Protein AF-A0A7S2FEA6-F1 (afdb_monomer)

Secondary structure (DSSP, 8-state):
------S-----S------GGGTTTS-B-TTSPEEE-TT-BBS-TTS--B--GGGEEETTS-----HHHHHHHHHHHHHHHHH-TTTSPPP---S-EEEEEETTEEEEEEE---S--EEEEEEPPGGGTTSS---EEEEEEEE------S-------PPPS-TT----EEEEEEEEES--HHHHHHHHHHHHH--EES-HHHHHH--HHHHHH-GGGEE----STT---TTS-HHHHHHHHHHTS-TTSTTEEEGGGHHHHHHHTT----HHHHHHHHHHH-TTSSSEEEHHHHHHHHT-

Foldseek 3Di:
DDDDDDPDDDDDPDDAAPCVVCPVAWDADPSQAFEAELLQFTPHPVSPDGDAAQRHDYPPDDRDRAPVRRVLSVVSNVCCVVVPPVVGDGHDSFWDWDWDDDDPKTKIKTFDPPDDWDKAKAFADPVCVVPPFGKIKIWTKDQQDDPPDDDDDDPDDDDDDPPLPGGWIWTGMMMIMRDDPVLVVVRNVRNRQRFTQPDSVVRNVHHPVVCVVDVVSRPRPDDDDDDDQLLNPPVSLLVLQCVQDDPPRPQKHFLVCPQVSCVVNVHHDDPVRSVVCSCQQPVVVPRIGHPVSVNVVVSD

Mean predicted aligned error: 15.11 Å

Nearest PDB structures (foldseek):
  3uct-assembly1_A  TM=8.032E-01  e=4.792E-04  Homo sapiens
  6mba-assembly1_B  TM=9.268E-01  e=3.121E-03  Rattus norvegicus
  3ucw-assembly1_A  TM=9.181E-01  e=4.222E-03  Homo sapiens
  7n6g-assembly1_5V  TM=9.063E-01  e=3.741E-03  Chlamydomonas reinhardtii
  1qx5-assembly3_T  TM=7.876E-01  e=2.766E-03  Rattus norvegicus

pLDDT: mean 76.75, std 17.51, range [23.62, 97.06]

Structure (mmCIF, N/CA/C/O backbone):
data_AF-A0A7S2FEA6-F1
#
_entry.id   AF-A0A7S2FEA6-F1
#
loop_
_atom_site.group_PDB
_atom_site.id
_atom_site.type_symbol
_atom_site.label_atom_id
_atom_site.label_alt_id
_atom_site.label_comp_id
_atom_site.label_asym_id
_atom_site.label_entity_id
_atom_site.label_seq_id
_atom_site.pdbx_PDB_ins_code
_atom_site.Cartn_x
_atom_site.Cartn_y
_atom_site.Cartn_z
_atom_site.occupancy
_atom_site.B_iso_or_equiv
_atom_site.auth_seq_id
_atom_site.auth_comp_id
_atom_site.auth_asym_id
_atom_site.auth_atom_id
_atom_site.pdbx_PDB_model_num
ATOM 1 N N . GLU A 1 1 ? -36.457 15.354 -9.727 1.00 74.69 1 GLU A N 1
ATOM 2 C CA . GLU A 1 1 ? -36.253 14.045 -9.075 1.00 74.69 1 GLU A CA 1
ATOM 3 C C . GLU A 1 1 ? -36.049 12.982 -10.135 1.00 74.69 1 GLU A C 1
ATOM 5 O O . GLU A 1 1 ? -36.814 12.937 -11.091 1.00 74.69 1 GLU A O 1
ATOM 10 N N . VAL A 1 2 ? -34.995 12.180 -10.003 1.00 84.31 2 VAL A N 1
ATOM 11 C CA . VAL A 1 2 ? -34.776 11.001 -10.848 1.00 84.31 2 VAL A CA 1
ATOM 12 C C . VAL A 1 2 ? -35.326 9.806 -10.078 1.00 84.31 2 VAL A C 1
ATOM 14 O O . VAL A 1 2 ? -34.827 9.492 -9.001 1.00 84.31 2 VAL A O 1
ATOM 17 N N . HIS A 1 3 ? -36.367 9.162 -10.602 1.00 90.81 3 HIS A N 1
ATOM 18 C CA . HIS A 1 3 ? -36.919 7.943 -10.013 1.00 90.81 3 HIS A CA 1
ATOM 19 C C . HIS A 1 3 ? -36.320 6.722 -10.708 1.00 90.81 3 HIS A C 1
ATOM 21 O O . HIS A 1 3 ? -36.473 6.560 -11.918 1.00 90.81 3 HIS A O 1
ATOM 27 N N . VAL A 1 4 ? -35.666 5.851 -9.939 1.00 93.44 4 VAL A N 1
ATOM 28 C CA . VAL A 1 4 ? -35.144 4.570 -10.427 1.00 93.44 4 VAL A CA 1
ATOM 29 C C . VAL A 1 4 ? -36.053 3.450 -9.910 1.00 93.44 4 VAL A C 1
ATOM 31 O O . VAL A 1 4 ? -36.092 3.222 -8.699 1.00 93.44 4 VAL A O 1
ATOM 34 N N . PRO A 1 5 ? -36.821 2.759 -10.774 1.00 92.62 5 PRO A N 1
ATOM 35 C CA . PRO A 1 5 ? -37.653 1.643 -10.340 1.00 92.62 5 PRO A CA 1
ATOM 36 C C . PRO A 1 5 ? -36.772 0.452 -9.932 1.00 92.62 5 PRO A C 1
ATOM 38 O O . PRO A 1 5 ? -36.012 -0.068 -10.746 1.00 92.62 5 PRO A O 1
ATOM 41 N N . ALA A 1 6 ? -36.891 -0.006 -8.683 1.00 95.50 6 ALA A N 1
ATOM 42 C CA . ALA A 1 6 ? -36.117 -1.123 -8.141 1.00 95.50 6 ALA A CA 1
ATOM 43 C C . ALA A 1 6 ? -37.009 -2.111 -7.373 1.00 95.50 6 ALA A C 1
ATOM 45 O O . ALA A 1 6 ? -37.960 -1.718 -6.699 1.00 95.50 6 ALA A O 1
ATOM 46 N N . ARG A 1 7 ? -36.693 -3.411 -7.469 1.00 97.06 7 ARG A N 1
ATOM 47 C CA . ARG A 1 7 ? -37.341 -4.488 -6.686 1.00 97.06 7 ARG A CA 1
ATOM 48 C C . ARG A 1 7 ? -36.546 -4.886 -5.441 1.00 97.06 7 ARG A C 1
ATOM 50 O O . ARG A 1 7 ? -37.090 -5.539 -4.558 1.00 97.06 7 ARG A O 1
ATOM 57 N N . LEU A 1 8 ? -35.269 -4.520 -5.406 1.00 96.25 8 LEU A N 1
ATOM 58 C CA . LEU A 1 8 ? -34.335 -4.710 -4.306 1.00 96.25 8 LEU A CA 1
ATOM 59 C C . LEU A 1 8 ? -33.347 -3.546 -4.344 1.00 96.25 8 LEU A C 1
ATOM 61 O O . LEU A 1 8 ? -32.857 -3.200 -5.418 1.00 96.25 8 LEU A O 1
ATOM 65 N N . THR A 1 9 ? -33.038 -2.996 -3.175 1.00 95.75 9 THR A N 1
ATOM 66 C CA . THR A 1 9 ? -32.024 -1.956 -3.005 1.00 95.75 9 THR A CA 1
ATOM 67 C C . THR A 1 9 ? -31.006 -2.444 -1.989 1.00 95.75 9 THR A C 1
ATOM 69 O O . THR A 1 9 ? -31.381 -2.878 -0.900 1.00 95.75 9 THR A O 1
ATOM 72 N N . ILE A 1 10 ? -29.726 -2.368 -2.345 1.00 95.38 10 ILE A N 1
ATOM 73 C CA . ILE A 1 10 ? -28.609 -2.637 -1.439 1.00 95.38 10 ILE A CA 1
ATOM 74 C C . ILE A 1 10 ? -27.982 -1.288 -1.094 1.00 95.38 10 ILE A C 1
ATOM 76 O O . ILE A 1 10 ? -27.623 -0.530 -1.993 1.00 95.38 10 ILE A O 1
ATOM 80 N N . ILE A 1 11 ? -27.877 -0.983 0.199 1.00 93.94 11 ILE A N 1
ATOM 81 C CA . ILE A 1 11 ? -27.266 0.252 0.699 1.00 93.94 11 ILE A CA 1
ATOM 82 C C . ILE A 1 11 ? -25.915 -0.113 1.306 1.00 93.94 11 ILE A C 1
ATOM 84 O O . ILE A 1 11 ? -25.854 -0.856 2.282 1.00 93.94 11 ILE A O 1
ATOM 88 N N . ALA A 1 12 ? -24.842 0.406 0.716 1.00 90.94 12 ALA A N 1
ATOM 89 C CA . ALA A 1 12 ? -23.468 0.178 1.151 1.00 90.94 12 ALA A CA 1
ATOM 90 C C . ALA A 1 12 ? -22.676 1.491 1.050 1.00 90.94 12 ALA A C 1
ATOM 92 O O . ALA A 1 12 ? -21.814 1.650 0.194 1.00 90.94 12 ALA A O 1
ATOM 93 N N . ILE A 1 13 ? -23.030 2.458 1.899 1.00 92.25 13 ILE A N 1
ATOM 94 C CA . ILE A 1 13 ? -22.493 3.834 1.880 1.00 92.25 13 ILE A CA 1
ATOM 95 C C . ILE A 1 13 ? -21.423 4.085 2.956 1.00 92.25 13 ILE A C 1
ATOM 97 O O . ILE A 1 13 ? -21.127 5.229 3.280 1.00 92.25 13 ILE A O 1
ATOM 101 N N . GLY A 1 14 ? -20.858 3.016 3.520 1.00 85.81 14 GLY A N 1
ATOM 102 C CA . GLY A 1 14 ? -19.907 3.066 4.631 1.00 85.81 14 GLY A CA 1
ATOM 103 C C . GLY A 1 14 ? -20.471 2.479 5.925 1.00 85.81 14 GLY A C 1
ATOM 104 O O . GLY A 1 14 ? -21.618 2.033 5.981 1.00 85.81 14 GLY A O 1
ATOM 105 N N . CYS A 1 15 ?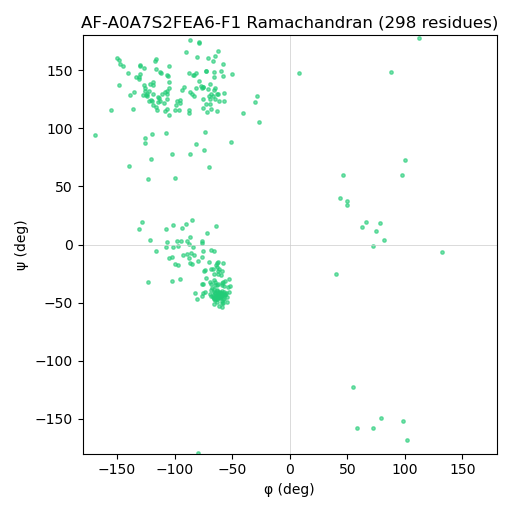 -19.632 2.445 6.958 1.00 86.19 15 CYS A N 1
ATOM 106 C CA . CYS A 1 15 ? -19.979 1.965 8.292 1.00 86.19 15 CYS A CA 1
ATOM 107 C C . CYS A 1 15 ? -19.567 2.984 9.360 1.00 86.19 15 CYS A C 1
ATOM 109 O O . CYS A 1 15 ? -18.612 3.743 9.178 1.00 86.19 15 CYS A O 1
ATOM 111 N N . GLU A 1 16 ? -20.260 2.965 10.494 1.00 88.19 16 GLU A N 1
ATOM 112 C CA . GLU A 1 16 ? -19.889 3.724 11.687 1.00 88.19 16 GLU A CA 1
ATOM 113 C C . GLU A 1 16 ? -19.453 2.774 12.812 1.00 88.19 16 GLU A C 1
ATOM 115 O O . GLU A 1 16 ? -19.962 1.650 12.896 1.00 88.19 16 GLU A O 1
ATOM 120 N N . PRO A 1 17 ? -18.506 3.183 13.676 1.00 89.88 17 PRO A N 1
ATOM 121 C CA . PRO A 1 17 ? -18.092 2.400 14.829 1.00 89.88 17 PRO A CA 1
ATOM 122 C C . PRO A 1 17 ? -19.270 2.210 15.778 1.00 89.88 17 PRO A C 1
ATOM 124 O O . PRO A 1 17 ? -19.910 3.176 16.186 1.00 89.88 17 PRO A O 1
ATOM 127 N N . ASN A 1 18 ? -19.526 0.969 16.180 1.00 92.06 18 ASN A N 1
ATOM 128 C CA . ASN A 1 18 ? -20.542 0.685 17.186 1.00 92.06 18 ASN A CA 1
ATOM 129 C C . ASN A 1 18 ? -19.969 0.916 18.595 1.00 92.06 18 ASN A C 1
ATOM 131 O O . ASN A 1 18 ? -19.430 -0.004 19.215 1.00 92.06 18 ASN A O 1
ATOM 135 N N . THR A 1 19 ? -20.040 2.158 19.073 1.00 91.69 19 THR A N 1
ATOM 136 C CA . THR A 1 19 ? -19.399 2.605 20.326 1.00 91.69 19 THR A CA 1
ATOM 137 C C . THR A 1 19 ? -20.385 3.164 21.352 1.00 91.69 19 THR A C 1
ATOM 139 O O . THR A 1 19 ? -19.977 3.546 22.450 1.00 91.69 19 THR A O 1
ATOM 142 N N . ASP A 1 20 ? -21.686 3.124 21.053 1.00 90.50 20 ASP A N 1
ATOM 143 C CA . ASP A 1 20 ? -22.760 3.726 21.856 1.00 90.50 20 ASP A CA 1
ATOM 144 C C . ASP A 1 20 ? -22.730 3.300 23.327 1.00 90.50 20 ASP A C 1
ATOM 146 O O . ASP A 1 20 ? -22.884 4.134 24.222 1.00 90.50 20 ASP A O 1
ATOM 150 N N . LEU A 1 21 ? -22.450 2.016 23.583 1.00 90.31 21 LEU A N 1
ATOM 151 C CA . LEU A 1 21 ? -22.349 1.441 24.931 1.00 90.31 21 LEU A CA 1
ATOM 152 C C . LEU A 1 21 ? -21.275 2.107 25.804 1.00 90.31 21 LEU A C 1
ATOM 154 O O . LEU A 1 21 ? -21.347 2.029 27.029 1.00 90.31 21 LEU A O 1
ATOM 158 N N . PHE A 1 22 ? -20.280 2.742 25.187 1.00 88.44 22 PHE A N 1
ATOM 159 C CA . PHE A 1 22 ? -19.091 3.265 25.851 1.00 88.44 22 PHE A CA 1
ATOM 160 C C . PHE A 1 22 ? -18.970 4.787 25.777 1.00 88.44 22 PHE A C 1
ATOM 162 O O . PHE A 1 22 ? -18.088 5.347 26.425 1.00 88.44 22 PHE A O 1
ATOM 169 N N . SER A 1 23 ? -19.866 5.452 25.047 1.00 78.94 23 SER A N 1
ATOM 170 C CA . SER A 1 23 ? -19.860 6.900 24.781 1.00 78.94 23 SER A CA 1
ATOM 171 C C . SER A 1 23 ? -19.776 7.784 26.035 1.00 78.94 23 SER A C 1
ATOM 173 O O . SER A 1 23 ? -19.213 8.873 25.998 1.00 78.94 23 SER A O 1
ATOM 175 N N . SER A 1 24 ? -20.302 7.315 27.170 1.00 85.38 24 SER A N 1
ATOM 176 C CA . SER A 1 24 ? -20.280 8.033 28.453 1.00 85.38 24 SER A CA 1
ATOM 177 C C . SER A 1 24 ? -19.021 7.796 29.290 1.00 85.38 24 SER A C 1
ATOM 179 O O . SER A 1 24 ? -18.787 8.508 30.266 1.00 85.38 24 SER A O 1
ATOM 181 N N . THR A 1 25 ? -18.243 6.763 28.962 1.00 90.56 25 THR A N 1
ATOM 182 C CA . THR A 1 25 ? -17.195 6.220 29.842 1.00 90.56 25 THR A CA 1
ATOM 183 C C . THR A 1 25 ? -15.816 6.223 29.183 1.00 90.56 25 THR A C 1
ATOM 185 O O . THR A 1 25 ? -14.804 6.386 29.867 1.00 90.56 25 THR A O 1
ATOM 188 N N . LEU A 1 26 ? -15.760 6.050 27.862 1.00 93.50 26 LEU A N 1
ATOM 189 C CA . LEU A 1 26 ? -14.537 6.022 27.068 1.00 93.50 26 LEU A CA 1
ATOM 190 C C . LEU A 1 26 ? -14.479 7.237 26.142 1.00 93.50 26 LEU A C 1
ATOM 192 O O . LEU A 1 26 ? -15.500 7.738 25.680 1.00 93.50 26 LEU A O 1
ATOM 196 N N . LYS A 1 27 ? -13.264 7.704 25.863 1.00 92.00 27 LYS A N 1
ATOM 197 C CA . LYS A 1 27 ? -13.020 8.781 24.908 1.00 92.00 27 LYS A CA 1
ATOM 198 C C . LYS A 1 27 ? -13.164 8.253 23.485 1.00 92.00 27 LYS A C 1
ATOM 200 O O . LYS A 1 27 ? -12.613 7.201 23.151 1.00 92.00 27 LYS A O 1
ATOM 205 N N . THR A 1 28 ? -13.845 9.028 22.655 1.00 90.62 28 THR A N 1
ATOM 206 C CA . THR A 1 28 ? -13.992 8.784 21.221 1.00 90.62 28 THR A CA 1
ATOM 207 C C . THR A 1 28 ? -13.339 9.894 20.400 1.00 90.62 28 THR A C 1
ATOM 209 O O . THR A 1 28 ? -13.083 10.991 20.899 1.00 90.62 28 THR A O 1
ATOM 212 N N . THR A 1 29 ? -13.031 9.590 19.142 1.00 87.44 29 THR A N 1
ATOM 213 C CA . THR A 1 29 ? -12.630 10.564 18.121 1.00 87.44 29 THR A CA 1
ATOM 214 C C . THR A 1 29 ? -13.850 11.302 17.557 1.00 87.44 29 THR A C 1
ATOM 216 O O . THR A 1 29 ? -14.995 10.921 17.806 1.00 87.44 29 THR A O 1
ATOM 219 N N . GLU A 1 30 ? -13.615 12.314 16.716 1.00 85.38 30 GLU A N 1
ATOM 220 C CA . GLU A 1 30 ? -14.678 13.005 15.964 1.00 85.38 30 GLU A CA 1
ATOM 221 C C . GLU A 1 30 ? -15.471 12.062 15.042 1.00 85.38 30 GLU A C 1
ATOM 223 O O . GLU A 1 30 ? -16.647 12.286 14.777 1.00 85.38 30 GLU A O 1
ATOM 228 N N . THR A 1 31 ? -14.854 10.96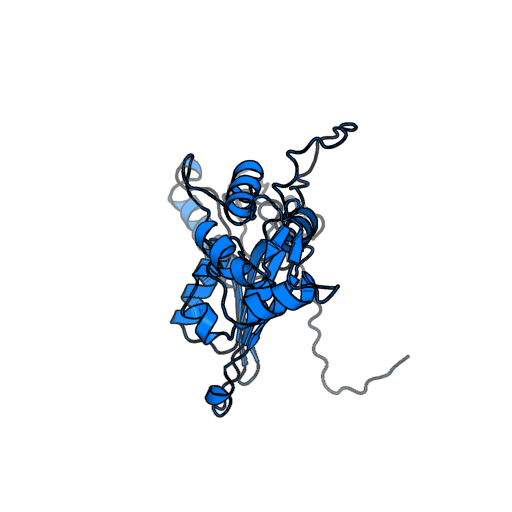0 14.602 1.00 85.6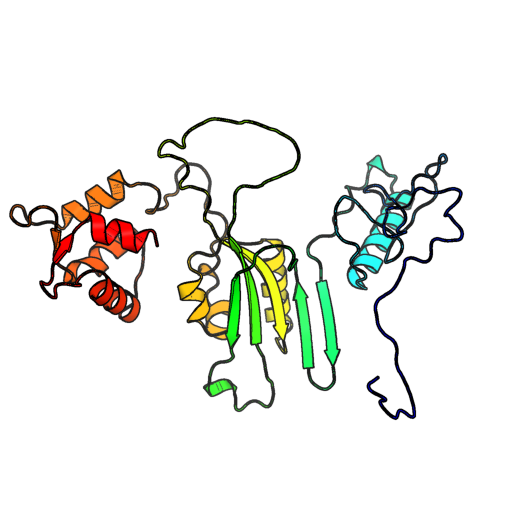2 31 THR A N 1
ATOM 229 C CA . THR A 1 31 ? -15.466 9.916 13.761 1.00 85.62 31 THR A CA 1
ATOM 230 C C . THR A 1 31 ? -16.128 8.788 14.566 1.00 85.62 31 THR A C 1
ATOM 232 O O . THR A 1 31 ? -16.372 7.702 14.032 1.00 85.62 31 THR A O 1
ATOM 235 N N . ASN A 1 32 ? -16.402 9.032 15.854 1.00 89.06 32 ASN A N 1
ATOM 236 C CA . ASN A 1 32 ? -17.031 8.113 16.807 1.00 89.06 32 ASN A CA 1
ATOM 237 C C . ASN A 1 32 ? -16.237 6.821 17.111 1.00 89.06 32 ASN A C 1
ATOM 239 O O . ASN A 1 32 ? -16.777 5.874 17.683 1.00 89.06 32 ASN A O 1
ATOM 243 N N . ALA A 1 33 ? -14.950 6.754 16.758 1.00 90.12 33 ALA A N 1
ATOM 244 C CA . ALA A 1 33 ? -14.102 5.599 17.059 1.00 90.12 33 ALA A CA 1
ATOM 245 C C . ALA A 1 33 ? -13.546 5.682 18.488 1.00 90.12 33 ALA A C 1
ATOM 247 O O . ALA A 1 33 ? -13.238 6.769 18.970 1.00 90.12 33 ALA A O 1
ATOM 248 N N . LEU A 1 34 ? -13.378 4.547 19.169 1.00 92.25 34 LEU A N 1
ATOM 249 C CA . LEU A 1 34 ? -12.752 4.499 20.493 1.00 92.25 34 LEU A CA 1
ATOM 250 C C . LEU A 1 34 ? -11.264 4.836 20.390 1.00 92.25 34 LEU A C 1
ATOM 252 O O . LEU A 1 34 ? -10.535 4.227 19.603 1.00 92.25 34 LEU A O 1
ATOM 256 N N . LEU A 1 35 ? -10.809 5.769 21.223 1.00 90.44 35 LEU A N 1
ATOM 257 C CA . LEU A 1 35 ? -9.396 6.106 21.323 1.00 90.44 35 LEU A CA 1
ATOM 258 C C . LEU A 1 35 ? -8.658 5.007 22.100 1.00 90.44 35 LEU A C 1
ATOM 260 O O . LEU A 1 35 ? -9.014 4.708 23.247 1.00 90.44 35 LEU A O 1
ATOM 264 N N . VAL A 1 36 ? -7.613 4.445 21.492 1.00 91.25 36 VAL A N 1
ATOM 265 C CA . VAL A 1 36 ? -6.720 3.478 22.140 1.00 91.25 36 VAL A CA 1
ATOM 266 C C . VAL A 1 36 ? -5.257 3.901 22.026 1.00 91.25 36 VAL A C 1
ATOM 268 O O . VAL A 1 36 ? -4.874 4.596 21.085 1.00 91.25 36 VAL A O 1
ATOM 271 N N . ASP A 1 37 ? -4.443 3.490 22.998 1.00 90.50 37 ASP A N 1
ATOM 272 C CA . ASP A 1 37 ? -2.985 3.627 22.928 1.00 90.50 37 ASP A CA 1
ATOM 273 C C . ASP A 1 37 ? -2.342 2.517 22.067 1.00 90.50 37 ASP A C 1
ATOM 275 O O . ASP A 1 37 ? -3.019 1.623 21.555 1.00 90.50 37 ASP A O 1
ATOM 279 N N . ASN A 1 38 ? -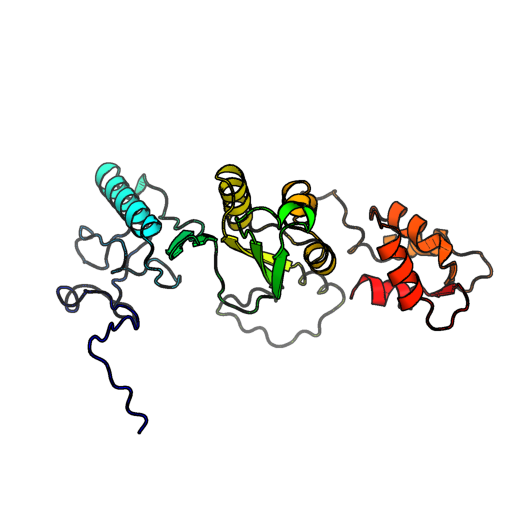1.012 2.532 21.935 1.00 89.75 38 ASN A N 1
ATOM 280 C CA . ASN A 1 38 ? -0.272 1.537 21.145 1.00 89.75 38 ASN A CA 1
ATOM 281 C C . ASN A 1 38 ? -0.295 0.119 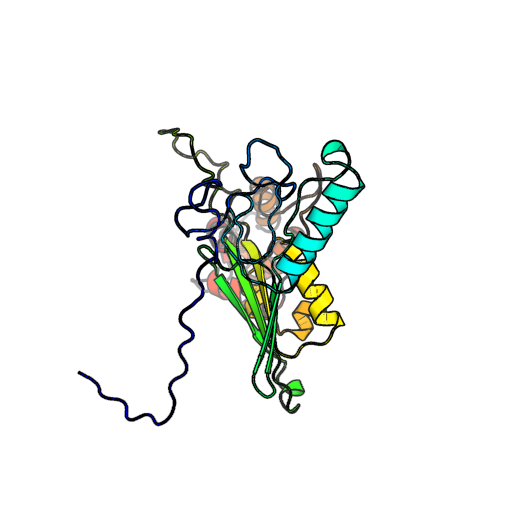21.758 1.00 89.75 38 ASN A C 1
ATOM 283 O O . ASN A 1 38 ? 0.224 -0.826 21.168 1.00 89.75 38 ASN A O 1
ATOM 287 N N . THR A 1 39 ? -0.868 -0.063 22.946 1.00 91.50 39 THR A N 1
ATOM 288 C CA . THR A 1 39 ? -1.139 -1.383 23.539 1.00 91.50 39 THR A CA 1
ATOM 289 C C . THR A 1 39 ? -2.589 -1.822 23.325 1.00 91.50 39 THR A C 1
ATOM 291 O O . THR A 1 39 ? -2.983 -2.901 23.768 1.00 91.50 39 THR A O 1
ATOM 294 N N . LEU A 1 40 ? -3.369 -1.010 22.602 1.00 92.94 40 LEU A N 1
ATOM 295 C CA . LEU A 1 40 ? -4.804 -1.148 22.365 1.00 92.94 40 LEU A CA 1
ATOM 296 C C . LEU A 1 40 ? -5.658 -0.981 23.631 1.00 92.94 40 LEU A C 1
ATOM 298 O O . LEU A 1 40 ? -6.817 -1.406 23.679 1.00 92.94 40 LEU A O 1
ATOM 302 N N . CYS A 1 41 ? -5.089 -0.352 24.662 1.00 93.69 41 CYS A N 1
ATOM 303 C CA . CYS A 1 41 ? -5.786 -0.028 25.896 1.00 93.69 41 CYS A CA 1
ATOM 304 C C . CYS A 1 41 ? -6.603 1.255 25.700 1.00 93.69 41 CYS A C 1
ATOM 306 O O . CYS A 1 41 ? -6.133 2.234 25.118 1.00 93.69 41 CYS A O 1
ATOM 308 N N . THR A 1 42 ? -7.851 1.239 26.162 1.00 94.19 42 THR A N 1
ATOM 309 C CA . THR A 1 42 ? -8.770 2.380 26.051 1.00 94.19 42 THR A CA 1
ATOM 310 C C . THR A 1 42 ? -8.473 3.443 27.110 1.00 94.19 42 THR A C 1
ATOM 312 O O . THR A 1 42 ? -7.698 3.239 28.043 1.00 94.19 42 THR A O 1
ATOM 315 N N . SER A 1 43 ? -9.169 4.578 27.042 1.00 92.81 43 SER A N 1
ATOM 316 C CA . SER A 1 43 ? -9.059 5.647 28.042 1.00 92.81 43 SER A CA 1
ATOM 317 C C . SER A 1 43 ? -9.689 5.332 29.413 1.00 92.81 43 SER A C 1
ATOM 319 O O . SER A 1 43 ? -9.877 6.251 30.214 1.00 92.81 43 SER A O 1
ATOM 321 N N . TYR A 1 44 ? -10.104 4.091 29.675 1.00 93.94 44 TYR A N 1
ATOM 322 C CA . TYR A 1 44 ? -10.727 3.722 30.944 1.00 93.94 44 TYR A CA 1
ATOM 323 C C . TYR A 1 44 ? -9.739 3.869 32.110 1.00 93.94 44 TYR A C 1
ATOM 325 O O . TYR A 1 44 ? -8.608 3.391 32.038 1.00 93.94 44 TYR A O 1
ATOM 333 N N . GLN A 1 45 ? -10.176 4.472 33.222 1.00 88.31 45 GLN A N 1
ATOM 334 C CA . GLN A 1 45 ? -9.297 4.791 34.360 1.00 88.31 45 GLN A CA 1
ATOM 335 C C . GLN A 1 45 ? -8.596 3.561 34.959 1.00 88.31 45 GLN A C 1
ATOM 337 O O . GLN A 1 45 ? -7.468 3.667 35.429 1.00 88.31 45 GLN A O 1
ATOM 342 N N . GLY A 1 46 ? -9.244 2.392 34.922 1.00 89.06 46 GLY A N 1
ATOM 343 C CA . GLY A 1 46 ? -8.680 1.140 35.431 1.00 89.06 46 GLY A CA 1
ATOM 344 C C . GLY A 1 46 ? -7.613 0.492 34.541 1.00 89.06 46 GLY A C 1
ATOM 345 O O . GLY A 1 46 ? -7.059 -0.522 34.952 1.00 89.06 46 GLY A O 1
ATOM 346 N N . ARG A 1 47 ? -7.351 1.031 33.335 1.00 89.31 47 ARG A N 1
ATOM 347 C CA . ARG A 1 47 ? -6.427 0.479 32.318 1.00 89.31 47 ARG A CA 1
ATOM 348 C C . ARG A 1 47 ? -6.548 -1.040 32.120 1.00 89.31 47 ARG A C 1
ATOM 350 O O . ARG A 1 47 ? -5.565 -1.753 31.984 1.00 89.31 47 ARG A O 1
ATOM 357 N N . ASN A 1 48 ? -7.782 -1.537 32.134 1.00 90.81 48 ASN A N 1
ATOM 358 C CA . ASN A 1 48 ? -8.121 -2.957 32.008 1.00 90.81 48 ASN A CA 1
ATOM 359 C C . ASN A 1 48 ? -9.214 -3.214 30.957 1.00 90.81 48 ASN A C 1
ATOM 361 O O . ASN A 1 48 ? -9.803 -4.293 30.920 1.00 90.81 48 ASN A O 1
ATOM 365 N N . VAL A 1 49 ? -9.506 -2.213 30.124 1.00 93.81 49 VAL A N 1
ATOM 366 C CA . VAL A 1 49 ? -10.468 -2.294 29.023 1.00 93.81 49 VAL A CA 1
ATOM 367 C C . VAL A 1 49 ? -9.706 -2.035 27.732 1.00 93.81 49 VAL A C 1
ATOM 369 O O . VAL A 1 49 ? -9.123 -0.963 27.563 1.00 93.81 49 VAL A O 1
ATOM 372 N N . TYR A 1 50 ? -9.732 -3.013 26.833 1.00 94.06 50 TYR A N 1
ATOM 373 C CA . TYR A 1 50 ? -9.039 -2.989 25.546 1.00 94.06 50 TYR A CA 1
ATOM 374 C C . TYR A 1 50 ? -10.064 -3.031 24.416 1.00 94.06 50 TYR A C 1
ATOM 376 O O . TYR A 1 50 ? -11.144 -3.603 24.576 1.00 94.06 50 TYR A O 1
ATOM 384 N N . ALA A 1 51 ? -9.720 -2.451 23.271 1.00 93.50 51 ALA A N 1
ATOM 385 C CA . ALA A 1 51 ? -10.565 -2.478 22.084 1.00 93.50 51 ALA A CA 1
ATOM 386 C C . ALA A 1 51 ? -9.707 -2.665 20.824 1.00 93.50 51 ALA A C 1
ATOM 388 O O . ALA A 1 51 ? -8.562 -2.228 20.767 1.00 93.50 51 ALA A O 1
ATOM 389 N N . ALA A 1 52 ? -10.252 -3.339 19.813 1.00 92.69 52 ALA A N 1
ATOM 390 C CA . ALA A 1 52 ? -9.536 -3.699 18.592 1.00 92.69 52 ALA A CA 1
ATOM 391 C C . ALA A 1 52 ? -10.491 -3.771 17.390 1.00 92.69 52 ALA A C 1
ATOM 393 O O . ALA A 1 52 ? -11.698 -3.944 17.564 1.00 92.69 52 ALA A O 1
ATOM 394 N N . GLY A 1 53 ? -9.939 -3.695 16.177 1.00 90.75 53 GLY A N 1
ATOM 395 C CA . GLY A 1 53 ? -10.697 -3.788 14.926 1.00 90.75 53 GLY A CA 1
ATOM 396 C C . GLY A 1 53 ? -11.412 -2.489 14.555 1.00 90.75 53 GLY A C 1
ATOM 397 O O . GLY A 1 53 ? -10.947 -1.402 14.878 1.00 90.75 53 GLY A O 1
ATOM 398 N N . ASP A 1 54 ? -12.552 -2.603 13.877 1.00 90.12 54 ASP A N 1
ATOM 399 C CA . ASP A 1 54 ? -13.225 -1.473 13.215 1.00 90.12 54 ASP A CA 1
ATOM 400 C C . ASP A 1 54 ? -13.723 -0.376 14.170 1.00 90.12 54 ASP A C 1
ATOM 402 O O . ASP A 1 54 ? -14.014 0.739 13.738 1.00 90.12 54 ASP A O 1
ATOM 406 N N . VAL A 1 55 ? -13.845 -0.682 15.466 1.00 91.75 55 VAL A N 1
ATOM 407 C CA . VAL A 1 55 ? -14.381 0.248 16.470 1.00 91.75 55 VAL A CA 1
ATOM 408 C C . VAL A 1 55 ? -13.353 1.232 17.017 1.00 91.75 55 VAL A C 1
ATOM 410 O O . VAL A 1 55 ? -13.740 2.141 17.750 1.00 91.75 55 VAL A O 1
ATOM 413 N N . VAL A 1 56 ? -12.064 1.067 16.706 1.00 90.00 56 VAL A N 1
ATOM 414 C CA . VAL A 1 56 ? -10.995 1.859 17.327 1.00 90.00 56 VAL A CA 1
ATOM 415 C C . VAL A 1 56 ? -10.230 2.737 16.345 1.00 90.00 56 VAL A C 1
ATOM 417 O O . VAL A 1 56 ? -10.157 2.458 15.150 1.00 90.00 56 VAL A O 1
ATOM 420 N N . SER A 1 57 ? -9.605 3.775 16.894 1.00 85.62 57 SER A N 1
ATOM 421 C CA . SER A 1 57 ? -8.559 4.564 16.250 1.00 85.62 57 SER A CA 1
ATOM 422 C C . SER A 1 57 ? -7.287 4.458 17.088 1.00 85.62 57 SER A C 1
ATOM 424 O O . SER A 1 57 ? -7.310 4.763 18.282 1.00 85.62 57 SER A O 1
ATOM 426 N N . CYS A 1 58 ? -6.193 4.009 16.471 1.00 77.31 58 CYS A N 1
ATOM 427 C CA . CYS A 1 58 ? -4.879 3.875 17.101 1.00 77.31 58 CYS A CA 1
ATOM 428 C C . CYS A 1 58 ? -3.913 4.848 16.413 1.00 77.31 58 CYS A C 1
ATOM 430 O O . CYS A 1 58 ? -3.651 4.700 15.221 1.00 77.31 58 CYS A O 1
ATOM 432 N N . GLY A 1 59 ? -3.402 5.840 17.148 1.00 68.00 59 GLY A N 1
ATOM 433 C CA . GLY A 1 59 ? -2.552 6.901 16.589 1.00 68.00 59 GLY A CA 1
ATOM 434 C C . GLY A 1 59 ? -3.307 7.918 15.718 1.00 68.00 59 GLY A C 1
ATOM 435 O O . GLY A 1 59 ? -4.519 8.084 15.856 1.00 68.00 59 GLY A O 1
ATOM 436 N N . SER A 1 60 ? -2.575 8.612 14.840 1.00 52.22 60 SER A N 1
ATOM 437 C CA . SER A 1 60 ? -3.089 9.616 13.887 1.00 52.22 60 SER A CA 1
ATOM 438 C C . SER A 1 60 ? -3.641 9.020 12.585 1.00 52.22 60 SER A C 1
ATOM 440 O O . SER A 1 60 ? -4.116 9.761 11.729 1.00 52.22 60 SER A O 1
ATOM 442 N N . GLY A 1 61 ? -3.570 7.698 12.414 1.00 53.41 61 GLY A N 1
ATOM 443 C CA . GLY A 1 61 ? -3.942 7.034 11.166 1.00 53.41 61 GLY A CA 1
ATOM 444 C C . GLY A 1 61 ? -5.449 7.003 10.910 1.00 53.41 61 GLY A C 1
ATOM 445 O O . GLY A 1 61 ? -6.260 6.904 11.836 1.00 53.41 61 GLY A O 1
ATOM 446 N N . LEU A 1 62 ? -5.821 7.022 9.628 1.00 55.25 62 LEU A N 1
ATOM 447 C CA . LEU A 1 62 ? -7.199 6.855 9.182 1.00 55.25 62 LEU A CA 1
ATOM 448 C C . LEU A 1 62 ? -7.782 5.515 9.671 1.00 55.25 62 LEU A C 1
ATOM 450 O O . LEU A 1 62 ? -7.107 4.480 9.746 1.00 55.25 62 LEU A O 1
ATOM 454 N N . ARG A 1 63 ? -9.081 5.507 9.987 1.00 68.06 63 ARG A N 1
ATOM 455 C CA . ARG A 1 63 ? -9.789 4.284 10.381 1.00 68.06 63 ARG A CA 1
ATOM 456 C C . ARG A 1 63 ? -10.009 3.392 9.160 1.00 68.06 63 ARG A C 1
ATOM 458 O O . ARG A 1 63 ? -10.989 3.551 8.438 1.00 68.06 63 ARG A O 1
ATOM 465 N N . VAL A 1 64 ? -9.125 2.420 8.962 1.00 63.81 64 VAL A N 1
ATOM 466 C CA . VAL A 1 64 ? -9.264 1.416 7.896 1.00 63.81 64 VAL A CA 1
ATOM 467 C C . VAL A 1 64 ? -9.821 0.109 8.466 1.00 63.81 64 VAL A C 1
ATOM 469 O O . VAL A 1 64 ? -9.187 -0.533 9.299 1.00 63.81 64 VAL A O 1
ATOM 472 N N . GLY A 1 65 ? -11.018 -0.285 8.026 1.00 72.88 65 GLY A N 1
ATOM 473 C CA . GLY A 1 65 ? -11.676 -1.529 8.440 1.00 72.88 65 GLY A CA 1
ATOM 474 C C . GLY A 1 65 ? -11.253 -2.716 7.578 1.00 72.88 65 GLY A C 1
ATOM 475 O O . GLY A 1 65 ? -11.988 -3.115 6.674 1.00 72.88 65 GLY A O 1
ATOM 476 N N . THR A 1 66 ? -10.058 -3.270 7.815 1.00 81.44 66 THR A N 1
ATOM 477 C CA . THR A 1 66 ? -9.603 -4.488 7.123 1.00 81.44 66 THR A CA 1
ATOM 478 C C . THR A 1 66 ? -9.629 -5.706 8.039 1.00 81.44 66 THR A C 1
ATOM 480 O O . THR A 1 66 ? -9.322 -5.651 9.233 1.00 81.44 66 THR A O 1
ATOM 483 N N . LYS A 1 67 ? -9.932 -6.869 7.449 1.00 85.62 67 LYS A N 1
ATOM 484 C CA . LYS A 1 67 ? -9.891 -8.159 8.151 1.00 85.62 67 LYS A CA 1
ATOM 485 C C . LYS A 1 67 ? -8.510 -8.436 8.758 1.00 85.62 67 LYS A C 1
ATOM 487 O O . LYS A 1 67 ? -8.427 -8.957 9.870 1.00 85.62 67 LYS A O 1
ATOM 492 N N . MET A 1 68 ? -7.440 -8.121 8.022 1.00 82.75 68 MET A N 1
ATOM 493 C CA . MET A 1 68 ? -6.068 -8.357 8.475 1.00 82.75 68 MET A CA 1
ATOM 494 C C . MET A 1 68 ? -5.743 -7.496 9.696 1.00 82.75 68 MET A C 1
ATOM 496 O O . MET A 1 68 ? -5.285 -8.026 10.708 1.00 82.75 68 MET A O 1
ATOM 500 N N . LYS A 1 69 ? -6.070 -6.199 9.645 1.00 84.12 69 LYS A N 1
ATOM 501 C CA . LYS A 1 69 ? -5.868 -5.276 10.763 1.00 84.12 69 LYS A CA 1
ATOM 502 C C . LYS A 1 69 ? -6.624 -5.729 12.004 1.00 84.12 69 LYS A C 1
ATOM 504 O O . LYS A 1 69 ? -6.014 -5.879 13.057 1.00 84.12 69 LYS A O 1
ATOM 509 N N . ALA A 1 70 ? -7.907 -6.073 11.882 1.00 89.00 70 ALA A N 1
ATOM 510 C CA . ALA A 1 70 ? -8.685 -6.585 13.011 1.00 89.00 70 ALA A CA 1
ATOM 511 C C . ALA A 1 70 ? -8.042 -7.833 13.655 1.00 89.00 70 ALA A C 1
ATOM 513 O O . ALA A 1 70 ? -7.941 -7.924 14.882 1.00 89.00 70 ALA A O 1
ATOM 514 N N . ALA A 1 71 ? -7.542 -8.770 12.841 1.00 88.94 71 ALA A N 1
ATOM 515 C CA . ALA A 1 71 ? -6.851 -9.962 13.330 1.00 88.94 71 ALA A CA 1
ATOM 516 C C . ALA A 1 71 ? -5.493 -9.647 13.989 1.00 88.94 71 ALA A C 1
ATOM 518 O O . ALA A 1 71 ? -5.138 -10.267 14.995 1.00 88.94 71 ALA A O 1
ATOM 519 N N . ASN A 1 72 ? -4.726 -8.701 13.441 1.00 88.56 72 ASN A N 1
ATOM 520 C CA . ASN A 1 72 ? -3.440 -8.263 13.993 1.00 88.56 72 ASN A CA 1
ATOM 521 C C . ASN A 1 72 ? -3.629 -7.559 15.336 1.00 88.56 72 ASN A C 1
ATOM 523 O O . ASN A 1 72 ? -2.958 -7.909 16.306 1.00 88.56 72 ASN A O 1
ATOM 527 N N . MET A 1 73 ? -4.605 -6.656 15.423 1.00 91.31 73 MET A N 1
ATOM 528 C CA . MET A 1 73 ? -4.957 -5.961 16.658 1.00 91.31 73 MET A CA 1
ATOM 529 C C . MET A 1 73 ? -5.421 -6.936 17.741 1.00 91.31 73 MET A C 1
ATOM 531 O O . MET A 1 73 ? -4.954 -6.869 18.874 1.00 91.31 73 MET A O 1
ATOM 535 N N . GLY A 1 74 ? -6.277 -7.903 17.395 1.00 92.31 74 GLY A N 1
ATOM 536 C CA . GLY A 1 74 ? -6.709 -8.936 18.340 1.00 92.31 74 GLY A CA 1
ATOM 537 C C . GLY A 1 74 ? -5.538 -9.762 18.888 1.00 92.31 74 GLY A C 1
ATOM 538 O O . GLY A 1 74 ? -5.443 -9.982 20.097 1.00 92.31 74 GLY A O 1
ATOM 539 N N . ARG A 1 75 ? -4.601 -10.169 18.018 1.00 92.69 75 ARG A N 1
ATOM 540 C CA . ARG A 1 75 ? -3.372 -10.873 18.430 1.00 92.69 75 ARG A CA 1
ATOM 541 C C . ARG A 1 75 ? -2.482 -10.008 19.321 1.00 92.69 75 ARG A C 1
ATOM 543 O O . ARG A 1 75 ? -1.922 -10.520 20.290 1.00 92.69 75 ARG A O 1
ATOM 550 N N . HIS A 1 76 ? -2.359 -8.723 19.004 1.00 92.38 76 HIS A N 1
ATOM 551 C CA . HIS A 1 76 ? -1.559 -7.779 19.775 1.00 92.38 76 HIS A CA 1
ATOM 552 C C . HIS A 1 76 ? -2.122 -7.550 21.174 1.00 92.38 76 HIS A C 1
ATOM 554 O O . HIS A 1 76 ? -1.409 -7.755 22.152 1.00 92.38 76 HIS A O 1
ATOM 560 N N . ALA A 1 77 ? -3.415 -7.230 21.277 1.00 93.62 77 ALA A N 1
ATOM 561 C CA . ALA A 1 77 ? -4.093 -7.042 22.558 1.00 93.62 77 ALA A CA 1
ATOM 562 C C . ALA A 1 77 ? -3.968 -8.294 23.443 1.00 93.62 77 ALA A C 1
ATOM 564 O O . ALA A 1 77 ? -3.625 -8.193 24.619 1.00 93.62 77 ALA A O 1
ATOM 565 N N . ALA A 1 78 ? -4.153 -9.490 22.871 1.00 94.44 78 ALA A N 1
ATOM 566 C CA . ALA A 1 78 ? -3.968 -10.742 23.603 1.00 94.44 78 ALA A CA 1
ATOM 567 C C . ALA A 1 78 ? -2.522 -10.924 24.102 1.00 94.44 78 ALA A C 1
ATOM 569 O O . ALA A 1 78 ? -2.309 -11.356 25.235 1.00 94.44 78 ALA A O 1
ATOM 570 N N . ARG A 1 79 ? -1.517 -10.571 23.289 1.00 94.81 79 ARG A N 1
ATOM 571 C CA . ARG A 1 79 ? -0.104 -10.629 23.693 1.00 94.81 79 ARG A CA 1
ATOM 572 C C . ARG A 1 79 ? 0.185 -9.677 24.853 1.00 94.81 79 ARG A C 1
ATOM 574 O O . ARG A 1 79 ? 0.820 -10.099 25.816 1.00 94.81 79 ARG A O 1
ATOM 581 N N . VAL A 1 80 ? -0.326 -8.446 24.787 1.00 94.31 80 VAL A N 1
ATOM 582 C CA . VAL A 1 80 ? -0.228 -7.449 25.866 1.00 94.31 80 VAL A CA 1
ATOM 583 C C . VAL A 1 80 ? -0.838 -7.988 27.160 1.00 94.31 80 VAL A C 1
ATOM 585 O O . VAL A 1 80 ? -0.193 -7.932 28.203 1.00 94.31 80 VAL A O 1
ATOM 588 N N . MET A 1 81 ? -2.034 -8.581 27.097 1.00 93.38 81 MET A N 1
ATOM 589 C CA . MET A 1 81 ? -2.706 -9.146 28.274 1.00 93.38 81 MET A CA 1
ATOM 590 C C . MET A 1 81 ? -1.928 -10.307 28.913 1.00 93.38 81 MET A C 1
ATOM 592 O O . MET A 1 81 ? -1.962 -10.466 30.130 1.00 93.38 81 MET A O 1
ATOM 596 N N . VAL A 1 82 ? -1.241 -11.127 28.109 1.00 94.81 82 VAL A N 1
ATOM 597 C CA . VAL A 1 82 ? -0.499 -12.305 28.596 1.00 94.81 82 VAL A CA 1
ATOM 598 C C . VAL A 1 82 ? 0.889 -11.942 29.127 1.00 94.81 82 VAL A C 1
ATOM 600 O O . VAL A 1 82 ? 1.320 -12.496 30.135 1.00 94.81 82 VAL A O 1
ATOM 603 N N . GLN A 1 83 ? 1.608 -11.054 28.441 1.00 93.38 83 GLN A N 1
ATOM 604 C CA . GLN A 1 83 ? 3.022 -10.762 28.720 1.00 93.38 83 GLN A CA 1
ATOM 605 C C . GLN A 1 83 ? 3.218 -9.482 29.548 1.00 93.38 83 GLN A C 1
ATOM 607 O O . GLN A 1 83 ? 4.274 -9.293 30.153 1.00 93.38 83 GLN A O 1
ATOM 612 N N . GLY A 1 84 ? 2.192 -8.631 29.616 1.00 90.31 84 GLY A N 1
ATOM 613 C CA . GLY A 1 84 ? 2.233 -7.316 30.245 1.00 90.31 84 GLY A CA 1
ATOM 614 C C . GLY A 1 84 ? 2.686 -6.216 29.282 1.00 90.31 84 GLY A C 1
ATOM 615 O O . GLY A 1 84 ? 3.512 -6.434 28.397 1.00 90.31 84 GLY A O 1
ATOM 616 N N . GLU A 1 85 ? 2.164 -5.004 29.490 1.00 87.00 85 GLU A N 1
ATOM 617 C CA . GLU A 1 85 ? 2.392 -3.832 28.624 1.00 87.00 85 GLU A CA 1
ATOM 618 C C . GLU A 1 85 ? 3.874 -3.475 28.441 1.00 87.00 85 GLU A C 1
ATOM 620 O O . GLU A 1 85 ? 4.261 -2.989 27.387 1.00 87.00 85 GLU A O 1
ATOM 625 N N . THR A 1 86 ? 4.720 -3.731 29.442 1.00 87.69 86 THR A N 1
ATOM 626 C CA . THR A 1 86 ? 6.147 -3.373 29.399 1.00 87.69 86 THR A CA 1
ATOM 627 C C . THR A 1 86 ? 7.009 -4.347 28.599 1.00 87.69 86 THR A C 1
ATOM 629 O O . THR A 1 86 ? 8.154 -4.021 28.295 1.00 87.69 86 THR A O 1
ATOM 632 N N . GLN A 1 87 ? 6.495 -5.537 28.273 1.00 90.44 87 GLN A N 1
ATOM 633 C CA . GLN A 1 87 ? 7.246 -6.571 27.550 1.00 90.44 87 GLN A CA 1
ATOM 634 C C . GLN A 1 87 ? 6.884 -6.662 26.067 1.00 90.44 87 GLN A C 1
ATOM 636 O O . GLN A 1 87 ? 7.571 -7.345 25.309 1.00 90.44 87 GLN A O 1
ATOM 641 N N . VAL A 1 88 ? 5.815 -5.988 25.643 1.00 90.44 88 VAL A N 1
ATOM 642 C CA . VAL A 1 88 ? 5.326 -6.029 24.265 1.00 90.44 88 VAL A CA 1
ATOM 643 C C . VAL A 1 88 ? 5.657 -4.708 23.587 1.00 90.44 88 VAL A C 1
ATOM 645 O O . VAL A 1 88 ? 5.371 -3.641 24.124 1.00 90.44 88 VAL A O 1
ATOM 648 N N . ALA A 1 89 ? 6.269 -4.778 22.405 1.00 89.62 89 ALA A N 1
ATOM 649 C CA . ALA A 1 89 ? 6.516 -3.595 21.587 1.00 89.62 89 ALA A CA 1
ATOM 650 C C . ALA A 1 89 ? 5.194 -2.862 21.263 1.00 89.62 89 ALA A C 1
ATOM 652 O O . ALA A 1 89 ? 4.140 -3.497 21.265 1.00 89.62 89 ALA A O 1
ATOM 653 N N . PRO A 1 90 ? 5.220 -1.550 20.970 1.00 89.81 90 PRO A N 1
ATOM 654 C CA . PRO A 1 90 ? 4.052 -0.823 20.475 1.00 89.81 90 PRO A CA 1
ATOM 655 C C . PRO A 1 90 ? 3.382 -1.530 19.287 1.00 89.81 90 PRO A C 1
ATOM 657 O O . PRO A 1 90 ? 4.060 -2.171 18.484 1.00 89.81 90 PRO A O 1
ATOM 660 N N . TYR A 1 91 ? 2.055 -1.428 19.180 1.00 87.44 91 TYR A N 1
ATOM 661 C CA . TYR A 1 91 ? 1.326 -1.915 18.014 1.00 87.44 91 TYR A CA 1
ATOM 662 C C . TYR A 1 91 ? 1.805 -1.165 16.779 1.00 87.44 91 TYR A C 1
ATOM 664 O O . TYR A 1 91 ? 1.715 0.060 16.721 1.00 87.44 91 TYR A O 1
ATOM 672 N N . ASP A 1 92 ? 2.271 -1.929 15.804 1.00 82.44 92 ASP A N 1
ATOM 673 C CA . ASP A 1 92 ? 2.565 -1.455 14.468 1.00 82.44 92 ASP A CA 1
ATOM 674 C C . ASP A 1 92 ? 1.505 -2.038 13.532 1.00 82.44 92 ASP A C 1
ATOM 676 O O . ASP A 1 92 ? 1.305 -3.258 13.483 1.00 82.44 92 ASP A O 1
ATOM 680 N N . SER A 1 93 ? 0.773 -1.166 12.835 1.00 73.00 93 SER A N 1
ATOM 681 C CA . SER A 1 93 ? -0.193 -1.603 11.828 1.00 73.00 93 SER A CA 1
ATOM 682 C C . SER A 1 93 ? 0.489 -2.251 10.627 1.00 73.00 93 SER A C 1
ATOM 684 O O . SER A 1 93 ? -0.167 -3.024 9.927 1.00 73.00 93 SER A O 1
ATOM 686 N N . GLY A 1 94 ? 1.778 -1.963 10.417 1.00 75.44 94 GLY A N 1
ATOM 687 C CA . GLY A 1 94 ? 2.499 -2.289 9.200 1.00 75.44 94 GLY A CA 1
ATOM 688 C C . GLY A 1 94 ? 1.838 -1.653 7.980 1.00 75.44 94 GLY A C 1
ATOM 689 O O . GLY A 1 94 ? 1.061 -0.696 8.082 1.00 75.44 94 GLY A O 1
ATOM 690 N N . VAL A 1 95 ? 2.120 -2.233 6.818 1.00 79.19 95 VAL A N 1
ATOM 691 C CA . VAL A 1 95 ? 1.455 -1.883 5.563 1.00 79.19 95 VAL A CA 1
ATOM 692 C C . VAL A 1 95 ? 0.013 -2.364 5.581 1.00 79.19 95 VAL A C 1
ATOM 694 O O . VAL A 1 95 ? -0.268 -3.547 5.796 1.00 79.19 95 VAL A O 1
ATOM 697 N N . GLU A 1 96 ? -0.911 -1.452 5.293 1.00 82.50 96 GLU A N 1
ATOM 698 C CA . GLU A 1 96 ? -2.317 -1.801 5.133 1.00 82.50 96 GLU A CA 1
ATOM 699 C C . GLU A 1 96 ? -2.493 -2.743 3.941 1.00 82.50 96 GLU A C 1
ATOM 701 O O . GLU A 1 96 ? -2.014 -2.465 2.845 1.00 82.50 96 GLU A O 1
ATOM 706 N N . HIS A 1 97 ? -3.201 -3.855 4.155 1.00 86.19 97 HIS A N 1
ATOM 707 C CA . HIS A 1 97 ? -3.507 -4.835 3.115 1.00 86.19 97 HIS A CA 1
ATOM 708 C C . HIS A 1 97 ? -5.013 -5.029 2.976 1.00 86.19 97 HIS A C 1
ATOM 710 O O . HIS A 1 97 ? -5.703 -5.421 3.924 1.00 86.19 97 HIS A O 1
ATOM 716 N N . LEU A 1 98 ? -5.514 -4.813 1.763 1.00 86.94 98 LEU A N 1
ATOM 717 C CA . LEU A 1 98 ? -6.891 -5.084 1.379 1.00 86.94 98 LEU A CA 1
ATOM 718 C C . LEU A 1 98 ? -6.906 -6.081 0.221 1.00 86.94 98 LEU A C 1
ATOM 720 O O . LEU A 1 98 ? -6.145 -5.974 -0.735 1.00 86.94 98 LEU A O 1
ATOM 724 N N . THR A 1 99 ? -7.820 -7.041 0.277 1.00 88.75 99 THR A N 1
ATOM 725 C CA . THR A 1 99 ? -8.104 -7.922 -0.854 1.00 88.75 99 THR A CA 1
ATOM 726 C C . THR A 1 99 ? -9.599 -7.977 -1.094 1.00 88.75 99 THR A C 1
ATOM 728 O O . THR A 1 99 ? -10.391 -7.946 -0.149 1.00 88.75 99 THR A O 1
ATOM 731 N N . SER A 1 100 ? -9.986 -8.053 -2.360 1.00 89.69 100 SER A N 1
ATOM 732 C CA . SER A 1 100 ? -11.370 -8.267 -2.750 1.00 89.69 100 SER A CA 1
ATOM 733 C C . SER A 1 100 ? -11.427 -9.134 -4.000 1.00 89.69 100 SER A C 1
ATOM 735 O O . SER A 1 100 ? -10.488 -9.196 -4.797 1.00 89.69 100 SER A O 1
ATOM 737 N N . ARG A 1 101 ? -12.548 -9.840 -4.127 1.00 89.69 101 ARG A N 1
ATOM 738 C CA . ARG A 1 101 ? -12.873 -10.667 -5.278 1.00 89.69 101 ARG A CA 1
ATOM 739 C C . ARG A 1 101 ? -14.248 -10.276 -5.782 1.00 89.69 101 ARG A C 1
ATOM 741 O O . ARG A 1 101 ? -15.208 -10.272 -5.010 1.00 89.69 101 ARG A O 1
ATOM 748 N N . PHE A 1 102 ? -14.345 -10.009 -7.074 1.00 86.31 102 PHE A N 1
ATOM 749 C CA . PHE A 1 102 ? -15.606 -9.747 -7.746 1.00 86.31 102 PHE A CA 1
ATOM 750 C C . PHE A 1 102 ? -15.635 -10.510 -9.064 1.00 86.31 102 PHE A C 1
ATOM 752 O O . PHE A 1 102 ? -14.823 -10.251 -9.944 1.00 86.31 102 PHE A O 1
ATOM 759 N N . MET A 1 103 ? -16.568 -11.457 -9.186 1.00 88.31 103 MET A N 1
ATOM 760 C CA . MET A 1 103 ? -16.592 -12.423 -10.289 1.00 88.31 103 MET A CA 1
ATOM 761 C C . MET A 1 103 ? -15.254 -13.183 -10.391 1.00 88.31 103 MET A C 1
ATOM 763 O O . MET A 1 103 ? -14.833 -13.828 -9.428 1.00 88.31 103 MET A O 1
ATOM 767 N N . ASP A 1 104 ? -14.610 -13.114 -11.547 1.00 82.25 104 ASP A N 1
ATOM 768 C CA . ASP A 1 104 ? -13.303 -13.664 -11.895 1.00 82.25 104 ASP A CA 1
ATOM 769 C C . ASP A 1 104 ? -12.132 -12.737 -11.530 1.00 82.25 104 ASP A C 1
ATOM 771 O O . ASP A 1 104 ? -10.977 -13.159 -11.567 1.00 82.25 104 ASP A O 1
ATOM 775 N N . LEU A 1 105 ? -12.410 -11.506 -11.095 1.00 82.31 105 LEU A N 1
ATOM 776 C CA . LEU A 1 105 ? -11.391 -10.553 -10.676 1.00 82.31 105 LEU A CA 1
ATOM 777 C C . LEU A 1 105 ? -10.996 -10.807 -9.223 1.00 82.31 105 LEU A C 1
ATOM 779 O O . LEU A 1 105 ? -11.842 -10.839 -8.328 1.00 82.31 105 LEU A O 1
ATOM 783 N N . THR A 1 106 ? -9.696 -10.941 -8.975 1.00 88.94 106 THR A N 1
ATOM 784 C CA . THR A 1 106 ? -9.111 -10.909 -7.630 1.00 88.94 106 THR A CA 1
ATOM 785 C C . THR A 1 106 ? -8.028 -9.846 -7.610 1.00 88.94 106 THR A C 1
ATO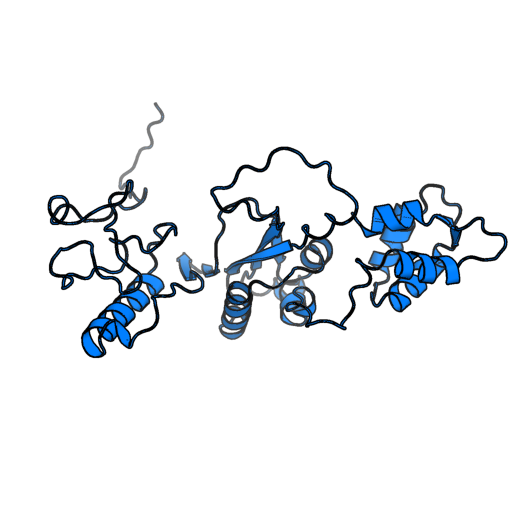M 787 O O . THR A 1 106 ? -7.143 -9.865 -8.467 1.00 88.94 106 THR A O 1
ATOM 790 N N . TRP A 1 107 ? -8.090 -8.942 -6.635 1.00 90.69 107 TRP A N 1
ATOM 791 C CA . TRP A 1 107 ? -7.066 -7.921 -6.453 1.00 90.69 107 TRP A CA 1
ATOM 792 C C . TRP A 1 107 ? -6.559 -7.840 -5.017 1.00 90.69 107 TRP A C 1
ATOM 794 O O . TRP A 1 107 ? -7.243 -8.192 -4.044 1.00 90.69 107 TRP A O 1
ATOM 804 N N . HIS A 1 108 ? -5.330 -7.353 -4.913 1.00 92.56 108 HIS A N 1
ATOM 805 C CA . HIS A 1 108 ? -4.614 -7.085 -3.680 1.00 92.56 108 HIS A CA 1
ATOM 806 C C . HIS A 1 108 ? -4.142 -5.639 -3.707 1.00 92.56 108 HIS A C 1
ATOM 808 O O . HIS A 1 108 ? -3.583 -5.195 -4.703 1.00 92.56 108 HIS A O 1
ATOM 814 N N . PHE A 1 109 ? -4.375 -4.924 -2.619 1.00 92.56 109 PHE A N 1
ATOM 815 C CA . PHE A 1 109 ? -3.943 -3.554 -2.418 1.00 92.56 109 PHE A CA 1
ATOM 816 C C . PHE A 1 109 ? -3.079 -3.486 -1.166 1.00 92.56 109 PHE A C 1
ATOM 818 O O . PHE A 1 109 ? -3.473 -4.018 -0.126 1.00 92.56 109 PHE A O 1
ATOM 825 N N . PHE A 1 110 ? -1.935 -2.823 -1.279 1.00 90.31 110 PHE A N 1
ATOM 826 C CA . PHE A 1 110 ? -0.980 -2.593 -0.208 1.00 90.31 110 PHE A CA 1
ATOM 827 C C . PHE A 1 110 ? -0.673 -1.097 -0.109 1.00 90.31 110 PHE A C 1
ATOM 829 O O . PHE A 1 110 ? -0.457 -0.471 -1.143 1.00 90.31 110 PHE A O 1
ATOM 836 N N . GLY A 1 111 ? -0.603 -0.541 1.101 1.00 87.38 111 GLY A N 1
ATOM 837 C CA . GLY A 1 111 ? -0.126 0.828 1.342 1.00 87.38 111 GLY A CA 1
ATOM 838 C C . GLY A 1 111 ? -1.231 1.874 1.510 1.00 87.38 111 GLY A C 1
ATOM 839 O O . GLY A 1 111 ? -2.321 1.560 1.987 1.00 87.38 111 GLY A O 1
ATOM 840 N N . SER A 1 112 ? -0.939 3.130 1.158 1.00 81.56 112 SER A N 1
ATOM 841 C CA . SER A 1 112 ? -1.868 4.267 1.284 1.00 81.56 112 SER A CA 1
ATOM 842 C C . SER A 1 112 ? -1.958 5.091 -0.002 1.00 81.56 112 SER A C 1
ATOM 844 O O . SER A 1 112 ? -0.960 5.316 -0.680 1.00 81.56 112 SER A O 1
ATOM 846 N N . ILE A 1 113 ? -3.166 5.567 -0.314 1.00 78.88 113 ILE A N 1
ATOM 847 C CA . ILE A 1 113 ? -3.456 6.454 -1.457 1.00 78.88 113 ILE A CA 1
ATOM 848 C C . ILE A 1 113 ? -3.755 7.896 -1.023 1.00 78.88 113 ILE A C 1
ATOM 850 O O . ILE A 1 113 ? -4.285 8.685 -1.802 1.00 78.88 113 ILE A O 1
ATOM 854 N N . GLU A 1 114 ? -3.468 8.250 0.228 1.00 74.75 114 GLU A N 1
ATOM 855 C CA . GLU A 1 114 ? -3.677 9.607 0.739 1.00 74.75 114 GLU A CA 1
ATOM 856 C C . GLU A 1 114 ? -2.597 10.565 0.232 1.00 74.75 114 GLU A C 1
ATOM 858 O O . GLU A 1 114 ? -1.416 10.231 0.267 1.00 74.75 114 GLU A O 1
ATOM 863 N N . GLY A 1 115 ? -2.990 11.754 -0.227 1.00 73.00 115 GLY A N 1
ATOM 864 C CA . GLY A 1 115 ? -2.070 12.775 -0.735 1.00 73.00 115 GLY A CA 1
ATOM 865 C C . GLY A 1 115 ? -2.013 12.859 -2.262 1.00 73.00 115 GLY A C 1
ATOM 866 O O . GLY A 1 115 ? -2.863 12.316 -2.970 1.00 73.00 115 GLY A O 1
ATOM 867 N N . ASN A 1 116 ? -1.022 13.595 -2.766 1.00 75.81 116 ASN A N 1
ATOM 868 C CA . ASN A 1 116 ? -0.804 13.775 -4.198 1.00 75.81 116 ASN A CA 1
ATOM 869 C C . ASN A 1 116 ? 0.072 12.639 -4.732 1.00 75.81 116 ASN A C 1
ATOM 871 O O . ASN A 1 116 ? 1.253 12.545 -4.400 1.00 75.81 116 ASN A O 1
ATOM 875 N N . HIS A 1 117 ? -0.513 11.796 -5.580 1.00 82.25 117 HIS A N 1
ATOM 876 C CA . HIS A 1 117 ? 0.162 10.643 -6.174 1.00 82.25 117 HIS A CA 1
ATOM 877 C C . HIS A 1 117 ? 0.209 10.758 -7.688 1.00 82.25 117 HIS A C 1
ATOM 879 O O . HIS A 1 117 ? -0.785 11.103 -8.331 1.00 82.25 117 HIS A O 1
ATOM 885 N N . GLU A 1 118 ? 1.337 10.369 -8.264 1.00 84.69 118 GLU A N 1
ATOM 886 C CA . GLU A 1 118 ? 1.429 9.989 -9.662 1.00 84.69 118 GLU A CA 1
ATOM 887 C C . GLU A 1 118 ? 1.094 8.499 -9.802 1.00 84.69 118 GLU A C 1
ATOM 889 O O . GLU A 1 118 ? 1.601 7.653 -9.065 1.00 84.69 118 GLU A O 1
ATOM 894 N N . VAL A 1 119 ? 0.204 8.177 -10.742 1.00 89.00 119 VAL A N 1
ATOM 895 C CA . VAL A 1 119 ? -0.247 6.804 -10.984 1.00 89.00 119 VAL A CA 1
ATOM 896 C C . VAL A 1 119 ? 0.532 6.221 -12.157 1.00 89.00 119 VAL A C 1
ATOM 898 O O . VAL A 1 119 ? 0.500 6.764 -13.265 1.00 89.00 119 VAL A O 1
ATOM 901 N N . VAL A 1 120 ? 1.202 5.096 -11.919 1.00 88.62 120 VAL A N 1
ATOM 902 C CA . VAL A 1 120 ? 1.872 4.303 -12.955 1.00 88.62 120 VAL A CA 1
ATOM 903 C C . VAL A 1 120 ? 1.119 2.995 -13.133 1.00 88.62 120 VAL A C 1
ATOM 905 O O . VAL A 1 120 ? 0.843 2.300 -12.158 1.00 88.62 120 VAL A O 1
ATOM 908 N N . ILE A 1 121 ? 0.784 2.665 -14.378 1.00 90.69 121 ILE A N 1
ATOM 909 C CA . ILE A 1 121 ? 0.080 1.433 -14.732 1.00 90.69 121 ILE A CA 1
ATOM 910 C C . ILE A 1 121 ? 1.028 0.587 -15.570 1.00 90.69 121 ILE A C 1
ATOM 912 O O . ILE A 1 121 ? 1.500 1.039 -16.609 1.00 90.69 121 ILE A O 1
ATOM 916 N N . LEU A 1 122 ? 1.280 -0.630 -15.104 1.00 89.06 122 LEU A N 1
ATOM 917 C CA . LEU A 1 122 ? 2.070 -1.641 -15.787 1.00 89.06 122 LEU A CA 1
ATOM 918 C C . LEU A 1 122 ? 1.106 -2.727 -16.269 1.00 89.06 122 LEU A C 1
ATOM 920 O O . LEU A 1 122 ? 0.450 -3.393 -15.460 1.00 89.06 122 LEU A O 1
ATOM 924 N N . ASP A 1 123 ? 0.996 -2.861 -17.587 1.00 85.12 123 ASP A N 1
ATOM 925 C CA . ASP A 1 123 ? 0.128 -3.842 -18.242 1.00 85.12 123 ASP A CA 1
ATOM 926 C C . ASP A 1 123 ? 0.879 -5.166 -18.477 1.00 85.12 123 ASP A C 1
ATOM 928 O O . ASP A 1 123 ? 2.113 -5.243 -18.376 1.00 85.12 123 ASP A O 1
ATOM 932 N N . GLN A 1 124 ? 0.122 -6.216 -18.784 1.00 80.31 124 GLN A N 1
ATOM 933 C CA . GLN A 1 124 ? 0.670 -7.456 -19.328 1.00 80.31 124 GLN A CA 1
ATOM 934 C C . GLN A 1 124 ? 1.269 -7.231 -20.722 1.00 80.31 124 GLN A C 1
ATOM 936 O O . GLN A 1 124 ? 0.791 -6.401 -21.502 1.00 80.31 124 GLN A O 1
ATOM 941 N N . GLU A 1 125 ? 2.309 -8.004 -21.043 1.00 76.12 125 GLU A N 1
ATOM 942 C CA . GLU A 1 125 ? 2.875 -8.056 -22.393 1.00 76.12 125 GLU A CA 1
ATOM 943 C C . GLU A 1 125 ? 1.827 -8.521 -23.410 1.00 76.12 125 GLU A C 1
ATOM 945 O O . GLU A 1 125 ? 0.939 -9.304 -23.075 1.00 76.12 125 GLU A O 1
ATOM 950 N N . GLU A 1 126 ? 1.929 -8.051 -24.659 1.00 68.06 126 GLU A N 1
ATOM 951 C CA . GLU A 1 126 ? 0.976 -8.415 -25.719 1.00 68.06 126 GLU A CA 1
ATOM 952 C C . GLU A 1 126 ? 0.891 -9.928 -25.948 1.00 68.06 126 GLU A C 1
ATOM 954 O O . GLU A 1 126 ? -0.209 -10.439 -26.147 1.00 68.06 126 GLU A O 1
ATOM 959 N N . ASP A 1 127 ? 2.011 -10.644 -25.821 1.00 61.59 127 ASP A N 1
ATOM 960 C CA . ASP A 1 127 ? 2.078 -12.099 -26.003 1.00 61.59 127 ASP A CA 1
ATOM 961 C C . ASP A 1 127 ? 1.341 -12.886 -24.896 1.00 61.59 127 ASP A C 1
ATOM 963 O O . ASP A 1 127 ? 0.917 -14.021 -25.118 1.00 61.59 127 ASP A O 1
ATOM 967 N N . ASP A 1 128 ? 1.118 -12.276 -23.726 1.00 61.34 128 ASP A N 1
ATOM 968 C CA . ASP A 1 128 ? 0.381 -12.870 -22.600 1.00 61.34 128 ASP A CA 1
ATOM 969 C C . ASP A 1 128 ? -1.122 -12.515 -22.610 1.00 61.34 128 ASP A C 1
ATOM 971 O O . ASP A 1 128 ? -1.905 -13.111 -21.859 1.00 61.34 128 ASP A O 1
ATOM 975 N N . LYS A 1 129 ? -1.567 -11.593 -23.484 1.00 59.50 129 LYS A N 1
ATOM 976 C CA . LYS A 1 129 ? -2.979 -11.150 -23.583 1.00 59.50 129 LYS A CA 1
ATOM 977 C C . LYS A 1 129 ? -3.923 -12.214 -24.146 1.00 59.50 129 LYS A C 1
ATOM 979 O O . LYS A 1 129 ? -5.136 -12.094 -23.982 1.00 59.50 129 LYS A O 1
ATOM 984 N N . ASP A 1 130 ? -3.381 -13.262 -24.765 1.00 55.91 130 ASP A N 1
ATOM 985 C CA . ASP A 1 130 ? -4.141 -14.432 -25.225 1.00 55.91 130 ASP A CA 1
ATOM 986 C C . ASP A 1 130 ? -4.531 -15.377 -24.074 1.00 55.91 130 ASP A C 1
ATOM 988 O O . ASP A 1 130 ? -5.355 -16.285 -24.243 1.00 55.91 130 ASP A O 1
ATOM 992 N N . THR A 1 131 ? -3.982 -15.168 -22.873 1.00 60.62 131 THR A N 1
ATOM 993 C CA . THR A 1 131 ? -4.490 -15.828 -21.674 1.00 60.62 131 THR A CA 1
ATOM 994 C C . THR A 1 131 ? -5.798 -15.158 -21.243 1.00 60.62 131 THR A C 1
ATOM 996 O O . THR A 1 131 ? -5.906 -13.940 -21.174 1.00 60.62 131 THR A O 1
ATOM 999 N N . ASN A 1 132 ? -6.821 -15.939 -20.885 1.00 60.06 132 ASN A N 1
ATOM 1000 C CA . ASN A 1 132 ? -8.091 -15.428 -20.327 1.00 60.06 132 ASN A CA 1
ATOM 1001 C C . ASN A 1 132 ? -7.926 -14.720 -18.950 1.00 60.06 132 ASN A C 1
ATOM 1003 O O . ASN A 1 132 ? -8.900 -14.555 -18.215 1.00 60.06 132 ASN A O 1
ATOM 1007 N N . HIS A 1 133 ? -6.705 -14.348 -18.557 1.00 66.88 133 HIS A N 1
ATOM 1008 C CA . HIS A 1 133 ? -6.338 -13.844 -17.241 1.00 66.88 133 HIS A CA 1
ATOM 1009 C C . HIS A 1 133 ? -5.755 -12.434 -17.349 1.00 66.88 133 HIS A C 1
ATOM 1011 O O . HIS A 1 133 ? -4.556 -12.261 -17.537 1.00 66.88 133 HIS A O 1
ATOM 1017 N N . ILE A 1 134 ? -6.612 -11.427 -17.163 1.00 68.94 134 ILE A N 1
ATOM 1018 C CA . ILE A 1 134 ? -6.198 -10.020 -17.116 1.00 68.94 134 ILE A CA 1
ATOM 1019 C C . ILE A 1 134 ? -5.448 -9.757 -15.806 1.00 68.94 134 ILE A C 1
ATOM 1021 O O . ILE A 1 134 ? -6.057 -9.769 -14.726 1.00 68.94 134 ILE A O 1
ATOM 1025 N N . CYS A 1 135 ? -4.158 -9.454 -15.914 1.00 82.25 135 CYS A N 1
ATOM 1026 C CA . CYS A 1 135 ? -3.336 -8.978 -14.808 1.00 82.25 135 CYS A CA 1
ATOM 1027 C C . CYS A 1 135 ? -2.792 -7.589 -15.120 1.00 82.25 135 CYS A C 1
ATOM 1029 O O . CYS A 1 135 ? -2.317 -7.323 -16.217 1.00 82.25 135 CYS A O 1
ATOM 1031 N N . PHE A 1 136 ? -2.831 -6.709 -14.132 1.00 88.44 136 PHE A N 1
ATOM 1032 C CA . PHE A 1 136 ? -2.175 -5.413 -14.212 1.00 88.44 136 PHE A CA 1
ATOM 1033 C C . PHE A 1 136 ? -1.714 -4.998 -12.825 1.00 88.44 136 PHE A C 1
ATOM 1035 O O . PHE A 1 136 ? -2.231 -5.463 -11.799 1.00 88.44 136 PHE A O 1
ATOM 1042 N N . LEU A 1 137 ? -0.747 -4.095 -12.823 1.00 90.19 137 LEU A N 1
ATOM 1043 C CA . LEU A 1 137 ? -0.136 -3.541 -11.635 1.00 90.19 137 LEU A CA 1
ATOM 1044 C C . LEU A 1 137 ? -0.272 -2.020 -11.674 1.00 90.19 137 LEU A C 1
ATOM 1046 O O . LEU A 1 137 ? 0.087 -1.379 -12.657 1.00 90.19 137 LEU A O 1
ATOM 1050 N N . VAL A 1 138 ? -0.796 -1.445 -10.598 1.00 91.56 138 VAL A N 1
ATOM 1051 C CA . VAL A 1 138 ? -0.870 0.002 -10.399 1.00 91.56 138 VAL A CA 1
ATOM 1052 C C . VAL A 1 138 ? 0.039 0.377 -9.241 1.00 91.56 138 VAL A C 1
ATOM 1054 O O . VAL A 1 138 ? -0.090 -0.173 -8.146 1.00 91.56 138 VAL A O 1
ATOM 1057 N N . LEU A 1 139 ? 0.945 1.316 -9.487 1.00 91.00 139 LEU A N 1
ATOM 1058 C CA . LEU A 1 139 ? 1.814 1.912 -8.482 1.00 91.00 139 LEU A CA 1
ATOM 1059 C C . LEU A 1 139 ? 1.349 3.346 -8.223 1.00 91.00 139 LEU A C 1
ATOM 1061 O O . LEU A 1 139 ? 1.150 4.118 -9.165 1.00 91.00 139 LEU A O 1
ATOM 1065 N N . TRP A 1 140 ? 1.207 3.698 -6.949 1.00 91.00 140 TRP A N 1
ATOM 1066 C CA . TRP A 1 140 ? 1.050 5.081 -6.513 1.00 91.00 140 TRP A CA 1
ATOM 1067 C C . TRP A 1 140 ? 2.396 5.585 -6.030 1.00 91.00 140 TRP A C 1
ATOM 1069 O O . TRP A 1 140 ? 2.987 5.025 -5.101 1.00 91.00 140 TRP A O 1
ATOM 1079 N N . VAL A 1 141 ? 2.869 6.631 -6.693 1.00 86.62 141 VAL A N 1
ATOM 1080 C CA . VAL A 1 141 ? 4.176 7.219 -6.464 1.00 86.62 141 VAL A CA 1
ATOM 1081 C C . VAL A 1 141 ? 3.988 8.641 -5.951 1.00 86.62 141 VAL A C 1
ATOM 1083 O O . VAL A 1 141 ? 3.428 9.485 -6.645 1.00 86.62 141 VAL A O 1
ATOM 1086 N N . THR A 1 142 ? 4.454 8.927 -4.740 1.00 82.38 142 THR A N 1
ATOM 1087 C CA . THR A 1 142 ? 4.457 10.295 -4.203 1.00 82.38 142 THR A CA 1
ATOM 1088 C C . THR A 1 142 ? 5.768 10.971 -4.514 1.00 82.38 142 THR A C 1
ATOM 1090 O O . THR A 1 142 ? 6.818 10.390 -4.233 1.00 82.38 142 THR A O 1
ATOM 1093 N N . ARG A 1 143 ? 5.714 12.225 -4.967 1.00 68.38 143 ARG A N 1
ATOM 1094 C CA . ARG A 1 143 ? 6.859 13.127 -4.834 1.00 68.38 143 ARG A CA 1
ATOM 1095 C C . ARG A 1 143 ? 7.007 13.491 -3.366 1.00 68.38 143 ARG A C 1
ATOM 1097 O O . ARG A 1 143 ? 6.011 13.797 -2.710 1.00 68.38 143 ARG A O 1
ATOM 1104 N N . ARG A 1 144 ? 8.228 13.426 -2.847 1.00 57.53 144 ARG A N 1
ATOM 1105 C CA . ARG A 1 144 ? 8.523 13.923 -1.510 1.00 57.53 144 ARG A CA 1
ATOM 1106 C C . ARG A 1 144 ? 8.535 15.450 -1.562 1.00 57.53 144 ARG A C 1
ATOM 1108 O O . ARG A 1 144 ? 9.588 16.038 -1.701 1.00 57.53 144 ARG A O 1
ATOM 1115 N N . GLU A 1 145 ? 7.372 16.091 -1.505 1.00 48.19 145 GLU A N 1
ATOM 1116 C CA . GLU A 1 145 ? 7.353 17.480 -1.042 1.00 48.19 145 GLU A CA 1
ATOM 1117 C C . GLU A 1 145 ? 7.772 17.449 0.429 1.00 48.19 145 GLU A C 1
ATOM 1119 O O . GLU A 1 145 ? 7.294 16.579 1.165 1.00 48.19 145 GLU A O 1
ATOM 1124 N N . ASP A 1 146 ? 8.698 18.331 0.815 1.00 40.47 146 ASP A N 1
ATOM 1125 C CA . ASP A 1 146 ? 9.158 18.522 2.190 1.00 40.47 146 ASP A CA 1
ATOM 1126 C C . ASP A 1 146 ? 8.056 18.196 3.194 1.00 40.47 146 ASP A C 1
ATOM 1128 O O . ASP A 1 146 ? 6.959 18.759 3.145 1.00 40.47 146 ASP A O 1
ATOM 1132 N N . ASP A 1 147 ? 8.375 17.262 4.084 1.00 37.91 147 ASP A N 1
ATOM 1133 C CA . A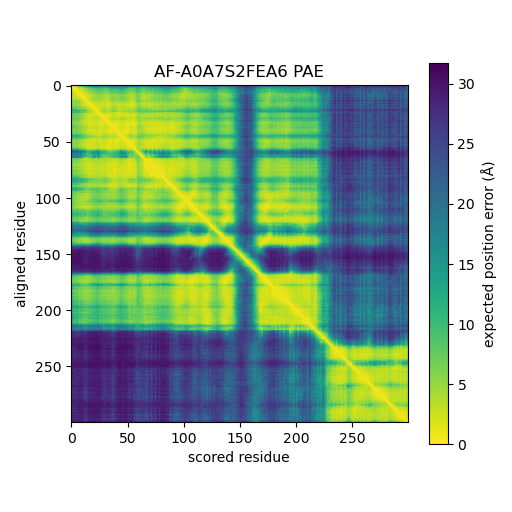SP A 1 147 ? 7.546 16.772 5.171 1.00 37.91 147 ASP A CA 1
ATOM 1134 C C . ASP A 1 147 ? 7.004 17.963 5.985 1.00 37.91 147 ASP A C 1
ATOM 1136 O O . ASP A 1 147 ? 7.607 18.398 6.971 1.00 37.91 147 ASP A O 1
ATOM 1140 N N . GLN A 1 148 ? 5.853 18.517 5.580 1.00 35.66 148 GLN A N 1
ATOM 1141 C CA . GLN A 1 148 ? 5.015 19.362 6.426 1.00 35.66 148 GLN A CA 1
ATOM 1142 C C . GLN A 1 148 ? 4.385 18.465 7.489 1.00 35.66 148 GLN A C 1
ATOM 1144 O O . GLN A 1 148 ? 3.176 18.244 7.538 1.00 35.66 148 GLN A O 1
ATOM 1149 N N . SER A 1 149 ? 5.241 17.953 8.365 1.00 33.09 149 SER A N 1
ATOM 1150 C CA . SER A 1 149 ? 4.836 17.534 9.685 1.00 33.09 149 SER A CA 1
ATOM 1151 C C . SER A 1 149 ? 4.475 18.790 10.481 1.00 33.09 149 SER A C 1
ATOM 1153 O O . SER A 1 149 ? 5.213 19.774 10.561 1.00 33.09 149 SER A O 1
ATOM 1155 N N . ASP A 1 150 ? 3.256 18.753 11.003 1.00 31.61 150 ASP A N 1
ATOM 1156 C CA . ASP A 1 150 ? 2.640 19.701 11.918 1.00 31.61 150 ASP A CA 1
ATOM 1157 C C . ASP A 1 150 ? 3.615 20.463 12.842 1.00 31.61 150 ASP A C 1
ATOM 1159 O O . ASP A 1 150 ? 4.335 19.883 13.655 1.00 31.61 150 ASP A O 1
ATOM 1163 N N . GLY A 1 151 ? 3.496 21.797 12.840 1.00 27.00 151 GLY A N 1
ATOM 1164 C CA . GLY A 1 151 ? 3.723 22.603 14.045 1.00 27.00 151 GLY A CA 1
ATOM 1165 C C . GLY A 1 151 ? 5.097 23.257 14.226 1.00 27.00 151 GLY A C 1
ATOM 1166 O O . GLY A 1 151 ? 5.729 23.083 15.265 1.00 27.00 151 GLY A O 1
ATOM 1167 N N . GLY A 1 152 ? 5.519 24.128 13.305 1.00 23.62 152 GLY A N 1
ATOM 1168 C CA . GLY A 1 152 ? 6.663 25.015 13.548 1.00 23.62 152 GLY A CA 1
ATOM 1169 C C . GLY A 1 152 ? 6.838 26.106 12.495 1.00 23.62 152 GLY A C 1
ATOM 1170 O O . GLY A 1 152 ? 7.485 25.904 11.480 1.00 23.62 152 GLY A O 1
ATOM 1171 N N . SER A 1 153 ? 6.286 27.296 12.742 1.00 26.50 153 SER A N 1
ATOM 1172 C CA . SER A 1 153 ? 6.510 28.482 11.907 1.00 26.50 153 SER A CA 1
ATOM 1173 C C . SER A 1 153 ? 7.985 28.908 11.919 1.00 26.50 153 SER A C 1
ATOM 1175 O O . SER A 1 153 ? 8.450 29.454 12.920 1.00 26.50 153 SER A O 1
ATOM 1177 N N . THR A 1 154 ? 8.671 28.824 10.779 1.00 25.61 154 THR A N 1
ATOM 1178 C CA . THR A 1 154 ? 9.827 29.686 10.473 1.00 25.61 154 THR A CA 1
ATOM 1179 C C . THR A 1 154 ? 9.628 30.397 9.141 1.00 25.61 154 THR A C 1
ATOM 1181 O O . THR A 1 154 ? 9.986 29.910 8.076 1.00 25.61 154 THR A O 1
ATOM 1184 N N . VAL A 1 155 ? 9.050 31.596 9.226 1.00 27.44 155 VAL A N 1
ATOM 1185 C CA . VAL A 1 155 ? 9.028 32.597 8.157 1.00 27.44 155 VAL A CA 1
ATOM 1186 C C . VAL A 1 155 ? 10.448 33.116 7.910 1.00 27.44 155 VAL A C 1
ATOM 1188 O O . VAL A 1 155 ? 11.093 33.617 8.830 1.00 27.44 155 VAL A O 1
ATOM 1191 N N . GLY A 1 156 ? 10.884 33.087 6.648 1.00 29.34 156 GLY A N 1
ATOM 1192 C CA . GLY A 1 156 ? 11.910 33.992 6.127 1.00 29.34 156 GLY A CA 1
ATOM 1193 C C . GLY A 1 156 ? 13.325 33.428 6.014 1.00 29.34 156 GLY A C 1
ATOM 1194 O O . GLY A 1 156 ? 14.229 33.890 6.706 1.00 29.34 156 GLY A O 1
ATOM 1195 N N . ARG A 1 157 ? 13.558 32.538 5.046 1.00 27.30 157 ARG A N 1
ATOM 1196 C CA . ARG A 1 157 ? 14.852 32.429 4.357 1.00 27.30 157 ARG A CA 1
ATOM 1197 C C . ARG A 1 157 ? 14.611 32.205 2.870 1.00 27.30 157 ARG A C 1
ATOM 1199 O O . ARG A 1 157 ? 13.834 31.345 2.488 1.00 27.30 157 ARG A O 1
ATOM 1206 N N . THR A 1 158 ? 15.255 33.019 2.046 1.00 27.12 158 THR A N 1
ATOM 1207 C CA . THR A 1 158 ? 15.415 32.766 0.614 1.00 27.12 158 THR A CA 1
ATOM 1208 C C . THR A 1 158 ? 16.274 31.505 0.455 1.00 27.12 158 THR A C 1
ATOM 1210 O O . THR A 1 158 ? 17.375 31.499 1.020 1.00 27.12 158 THR A O 1
ATOM 1213 N N . PRO A 1 159 ? 15.817 30.468 -0.271 1.00 29.48 159 PRO A N 1
ATOM 1214 C CA . PRO A 1 159 ? 16.600 29.258 -0.505 1.00 29.48 159 PRO A CA 1
ATOM 1215 C C . PRO A 1 159 ? 17.939 29.599 -1.161 1.00 29.48 159 PRO A C 1
ATOM 1217 O O . PRO A 1 159 ? 17.993 30.267 -2.197 1.00 29.48 159 PRO A O 1
ATOM 1220 N N . ARG A 1 160 ? 19.038 29.188 -0.526 1.00 27.45 160 ARG A N 1
ATOM 1221 C CA . ARG A 1 160 ? 20.368 29.137 -1.140 1.00 27.45 160 ARG A CA 1
ATOM 1222 C C . ARG A 1 160 ? 20.549 27.713 -1.632 1.00 27.45 160 ARG A C 1
ATOM 1224 O O . ARG A 1 160 ? 20.446 26.849 -0.783 1.00 27.45 160 ARG A O 1
ATOM 1231 N N . GLY A 1 161 ? 20.849 27.546 -2.923 1.00 30.94 161 GLY A N 1
ATOM 1232 C CA . GLY A 1 161 ? 21.664 26.514 -3.605 1.00 30.94 161 GLY A CA 1
ATOM 1233 C C . GLY A 1 161 ? 21.636 25.023 -3.221 1.00 30.94 161 GLY A C 1
ATOM 1234 O O . GLY A 1 161 ? 21.912 24.215 -4.096 1.00 30.94 161 GLY A O 1
ATOM 1235 N N . ASP A 1 162 ? 21.298 24.663 -1.988 1.00 35.62 162 ASP A N 1
ATOM 1236 C CA . ASP A 1 162 ? 21.400 23.335 -1.381 1.00 35.62 162 ASP A CA 1
ATOM 1237 C C . ASP A 1 162 ? 20.015 22.662 -1.191 1.00 35.62 162 ASP A C 1
ATOM 1239 O O . ASP A 1 162 ? 19.953 21.512 -0.769 1.00 35.62 162 ASP A O 1
ATOM 1243 N N . ASP A 1 163 ? 18.911 23.343 -1.540 1.00 36.47 163 ASP A N 1
ATOM 1244 C CA . ASP A 1 163 ? 17.515 22.851 -1.437 1.00 36.47 163 ASP A CA 1
ATOM 1245 C C . ASP A 1 163 ? 17.059 22.017 -2.662 1.00 36.47 163 ASP A C 1
ATOM 1247 O O . ASP A 1 163 ? 15.869 21.877 -2.923 1.00 36.47 163 ASP A O 1
ATOM 1251 N N . LEU A 1 164 ? 17.981 21.454 -3.451 1.00 38.56 164 LEU A N 1
ATOM 1252 C CA . LEU A 1 164 ? 17.636 20.561 -4.576 1.00 38.56 164 LEU A CA 1
ATOM 1253 C C . LEU A 1 164 ? 17.474 19.084 -4.160 1.00 38.56 164 LEU A C 1
ATOM 1255 O O . LEU A 1 164 ? 17.301 18.224 -5.016 1.00 38.56 164 LEU A O 1
ATOM 1259 N N . ARG A 1 165 ? 17.520 18.775 -2.857 1.00 39.88 165 ARG A N 1
ATOM 1260 C CA . ARG A 1 165 ? 17.527 17.394 -2.338 1.00 39.88 165 ARG A CA 1
ATOM 1261 C C . ARG A 1 165 ? 16.158 16.757 -2.067 1.00 39.88 165 ARG A C 1
ATOM 1263 O O . ARG A 1 165 ? 16.126 15.603 -1.647 1.00 39.88 165 ARG A O 1
ATOM 1270 N N . ASP A 1 166 ? 15.045 17.428 -2.360 1.00 42.78 166 ASP A N 1
ATOM 1271 C CA . ASP A 1 166 ? 13.697 16.932 -2.028 1.00 42.78 166 ASP A CA 1
ATOM 1272 C C . ASP A 1 166 ? 12.754 16.803 -3.237 1.00 42.78 166 ASP A C 1
ATOM 1274 O O . ASP A 1 166 ? 11.646 17.323 -3.246 1.00 42.78 166 ASP A O 1
ATOM 1278 N N . GLU A 1 167 ? 13.155 16.044 -4.264 1.00 50.62 167 GLU A N 1
ATOM 1279 C CA . GLU A 1 167 ? 12.220 15.592 -5.319 1.00 50.62 167 GLU A CA 1
ATOM 1280 C C . GLU A 1 167 ? 12.254 14.073 -5.581 1.00 50.62 167 GLU A C 1
ATOM 1282 O O . GLU A 1 167 ? 11.767 13.584 -6.603 1.00 50.62 167 GLU A O 1
ATOM 1287 N N . LEU A 1 168 ? 12.774 13.271 -4.645 1.00 57.88 168 LEU A N 1
ATOM 1288 C CA . LEU A 1 168 ? 12.785 11.817 -4.817 1.00 57.88 168 LEU A CA 1
ATOM 1289 C C . LEU A 1 168 ? 11.380 11.230 -4.645 1.00 57.88 168 LEU A C 1
ATOM 1291 O O . LEU A 1 168 ? 10.722 11.363 -3.610 1.00 57.88 168 LEU A O 1
ATOM 1295 N N . SER A 1 169 ? 10.920 10.563 -5.698 1.00 75.38 169 SER A N 1
ATOM 1296 C CA . SER A 1 169 ? 9.624 9.901 -5.745 1.00 75.38 169 SER A CA 1
ATOM 1297 C C . SER A 1 169 ? 9.674 8.559 -5.005 1.00 75.38 169 SER A C 1
ATOM 1299 O O . SER A 1 169 ? 10.668 7.848 -5.098 1.00 75.38 169 SER A O 1
ATOM 1301 N N . ARG A 1 170 ? 8.631 8.176 -4.260 1.00 82.19 170 ARG A N 1
ATOM 1302 C CA . ARG A 1 170 ? 8.573 6.896 -3.516 1.00 82.19 170 ARG A CA 1
ATOM 1303 C C . ARG A 1 170 ? 7.282 6.147 -3.791 1.00 82.19 170 ARG A C 1
ATOM 1305 O O . ARG A 1 170 ? 6.232 6.768 -3.944 1.00 82.19 170 ARG A O 1
ATOM 1312 N N . VAL A 1 171 ? 7.348 4.818 -3.796 1.00 87.38 171 VAL A N 1
ATOM 1313 C CA . VAL A 1 171 ? 6.145 3.978 -3.893 1.00 87.38 171 VAL A CA 1
ATOM 1314 C C . VAL A 1 171 ? 5.414 3.983 -2.549 1.00 87.38 171 VAL A C 1
ATOM 1316 O O . VAL A 1 171 ? 5.961 3.524 -1.550 1.00 87.38 171 VAL A O 1
ATOM 1319 N N . GLN A 1 172 ? 4.176 4.482 -2.528 1.00 86.50 172 GLN A N 1
ATOM 1320 C CA . GLN A 1 172 ? 3.325 4.513 -1.327 1.00 86.50 172 GLN A CA 1
ATOM 1321 C C . GLN A 1 172 ? 2.264 3.425 -1.308 1.00 86.50 172 GLN A C 1
ATOM 1323 O O . GLN A 1 172 ? 1.869 2.959 -0.236 1.00 86.50 172 GLN A O 1
ATOM 1328 N N . ALA A 1 173 ? 1.785 3.030 -2.484 1.00 90.25 173 ALA A N 1
ATOM 1329 C CA . ALA A 1 173 ? 0.821 1.959 -2.599 1.00 90.25 173 ALA A CA 1
ATOM 1330 C C . ALA A 1 173 ? 0.994 1.164 -3.881 1.00 90.25 173 ALA A C 1
ATOM 1332 O O . ALA A 1 173 ? 1.486 1.654 -4.900 1.00 90.25 173 ALA A O 1
ATOM 1333 N N . VAL A 1 174 ? 0.533 -0.079 -3.809 1.00 92.50 174 VAL A N 1
ATOM 1334 C CA . VAL A 1 174 ? 0.559 -1.032 -4.905 1.00 92.50 174 VAL A CA 1
ATOM 1335 C C . VAL A 1 174 ? -0.782 -1.750 -4.985 1.00 92.50 174 VAL A C 1
ATOM 1337 O O . VAL A 1 174 ? -1.272 -2.270 -3.983 1.00 92.50 174 VAL A O 1
ATOM 1340 N N . LEU A 1 175 ? -1.360 -1.823 -6.183 1.00 93.19 175 LEU A N 1
ATOM 1341 C CA . LEU A 1 175 ? -2.527 -2.645 -6.487 1.00 93.19 175 LEU A CA 1
ATOM 1342 C C . LEU A 1 175 ? -2.168 -3.642 -7.577 1.00 93.19 175 LEU A C 1
ATOM 1344 O O . LEU A 1 175 ? -1.745 -3.258 -8.661 1.00 93.19 175 LEU A O 1
ATOM 1348 N N . LEU A 1 176 ? -2.382 -4.920 -7.293 1.00 92.25 176 LEU A N 1
ATOM 1349 C CA . LEU A 1 176 ? -2.173 -6.012 -8.233 1.00 92.25 176 LEU A CA 1
ATOM 1350 C C . LEU A 1 176 ? -3.492 -6.736 -8.474 1.00 92.25 176 LEU A C 1
ATOM 1352 O O . LEU A 1 176 ? -4.140 -7.172 -7.518 1.00 92.25 176 LEU A O 1
ATOM 1356 N N . GLN A 1 177 ? -3.845 -6.929 -9.741 1.00 90.88 177 GLN A N 1
ATOM 1357 C CA . GLN A 1 177 ? -4.924 -7.821 -10.152 1.00 90.88 177 GLN A CA 1
ATOM 1358 C C . GLN A 1 177 ? -4.355 -9.118 -10.741 1.00 90.88 177 GLN A C 1
ATOM 1360 O O . GLN A 1 177 ? -3.446 -9.069 -11.561 1.00 90.88 177 GLN A O 1
ATOM 1365 N N . GLY A 1 178 ? -4.905 -10.271 -10.343 1.00 85.06 178 GLY A N 1
ATOM 1366 C CA . GLY A 1 178 ? -4.674 -11.560 -11.014 1.00 85.06 178 GLY A CA 1
ATOM 1367 C C . GLY A 1 178 ? -3.295 -12.214 -10.832 1.00 85.06 178 GLY A C 1
ATOM 1368 O O . GLY A 1 178 ? -3.095 -13.316 -11.334 1.00 85.06 178 GLY A O 1
ATOM 1369 N N . GLY A 1 179 ? -2.361 -11.591 -10.106 1.00 83.31 179 GLY A N 1
ATOM 1370 C CA . GLY A 1 179 ? -0.995 -12.106 -9.961 1.00 83.31 179 GLY A CA 1
ATOM 1371 C C . GLY A 1 179 ? -0.848 -13.377 -9.107 1.00 83.31 179 GLY A C 1
ATOM 1372 O O . GLY A 1 179 ? -1.695 -13.725 -8.281 1.00 83.31 179 GLY A O 1
ATOM 1373 N N . THR A 1 180 ? 0.278 -14.062 -9.305 1.00 87.50 180 THR A N 1
ATOM 1374 C CA . THR A 1 180 ? 0.711 -15.253 -8.555 1.00 87.50 180 THR A CA 1
ATOM 1375 C C . THR A 1 180 ? 1.023 -14.932 -7.085 1.00 87.50 180 THR A C 1
ATOM 1377 O O . THR A 1 180 ? 1.331 -13.783 -6.754 1.00 87.50 180 THR A O 1
ATOM 1380 N N . PRO A 1 181 ? 0.990 -15.925 -6.175 1.00 89.19 181 PRO A N 1
ATOM 1381 C CA . PRO A 1 181 ? 1.390 -15.730 -4.779 1.00 89.19 181 PRO A CA 1
ATOM 1382 C C . PRO A 1 181 ? 2.790 -15.120 -4.617 1.00 89.19 181 PRO A C 1
ATOM 1384 O O . PRO A 1 181 ? 3.004 -14.288 -3.735 1.00 89.19 181 PRO A O 1
ATOM 1387 N N . GLU A 1 182 ? 3.726 -15.493 -5.488 1.00 89.00 182 GLU A N 1
ATOM 1388 C CA . GLU A 1 182 ? 5.092 -14.977 -5.515 1.00 89.00 182 GLU A CA 1
ATOM 1389 C C . GLU A 1 182 ? 5.111 -13.485 -5.870 1.00 89.00 182 GLU A C 1
ATOM 1391 O O . GLU A 1 182 ? 5.724 -12.692 -5.155 1.00 89.00 182 GLU A O 1
ATOM 1396 N N . GLN A 1 183 ? 4.368 -13.080 -6.906 1.00 89.38 183 GLN A N 1
ATOM 1397 C CA . GLN A 1 183 ? 4.222 -11.671 -7.289 1.00 89.38 183 GLN A CA 1
ATOM 1398 C C . GLN A 1 183 ? 3.585 -10.845 -6.170 1.00 89.38 183 GLN A C 1
ATOM 1400 O O . GLN A 1 183 ? 4.087 -9.777 -5.825 1.00 89.38 183 GLN A O 1
ATOM 1405 N N . VAL A 1 184 ? 2.517 -11.360 -5.553 1.00 89.25 184 VAL A N 1
ATOM 1406 C CA . VAL A 1 184 ? 1.861 -10.705 -4.412 1.00 89.25 184 VAL A CA 1
ATOM 1407 C C . VAL A 1 184 ? 2.848 -10.511 -3.258 1.00 89.25 184 VAL A C 1
ATOM 1409 O O . VAL A 1 184 ? 2.867 -9.442 -2.653 1.00 89.25 184 VAL A O 1
ATOM 1412 N N . SER A 1 185 ? 3.692 -11.507 -2.968 1.00 89.12 185 SER A N 1
ATOM 1413 C CA . SER A 1 185 ? 4.695 -11.414 -1.903 1.00 89.12 185 SER A CA 1
ATOM 1414 C C . SER A 1 185 ? 5.776 -10.369 -2.191 1.00 89.12 185 SER A C 1
ATOM 1416 O O . SER A 1 185 ? 6.182 -9.657 -1.275 1.00 89.12 185 SER A O 1
ATOM 1418 N N . VAL A 1 186 ? 6.255 -10.277 -3.435 1.00 88.44 186 VAL A N 1
ATOM 1419 C CA . VAL A 1 186 ? 7.262 -9.279 -3.835 1.00 88.44 186 VAL A CA 1
ATOM 1420 C C . VAL A 1 186 ? 6.686 -7.866 -3.730 1.00 88.44 186 VAL A C 1
ATOM 1422 O O . VAL A 1 186 ? 7.307 -6.986 -3.141 1.00 88.44 186 VAL A O 1
ATOM 1425 N N . LEU A 1 187 ? 5.469 -7.656 -4.233 1.00 89.94 187 LEU A N 1
ATOM 1426 C CA . LEU A 1 187 ? 4.814 -6.348 -4.206 1.00 89.94 187 LEU A CA 1
ATOM 1427 C C . LEU A 1 187 ? 4.423 -5.905 -2.791 1.00 89.94 187 LEU A C 1
ATOM 1429 O O . LEU A 1 187 ? 4.513 -4.719 -2.481 1.00 89.94 187 LEU A O 1
ATOM 1433 N N . ALA A 1 188 ? 4.041 -6.844 -1.920 1.00 87.69 188 ALA A N 1
ATOM 1434 C CA . ALA A 1 188 ? 3.815 -6.557 -0.505 1.00 87.69 188 ALA A CA 1
ATOM 1435 C C . ALA A 1 188 ? 5.081 -5.999 0.160 1.00 87.69 188 ALA A C 1
ATOM 1437 O O . ALA A 1 188 ? 5.010 -5.004 0.877 1.00 87.69 188 ALA A O 1
ATOM 1438 N N . LYS A 1 189 ? 6.241 -6.600 -0.137 1.00 86.19 189 LYS A N 1
ATOM 1439 C CA . LYS A 1 189 ? 7.538 -6.141 0.366 1.00 86.19 189 LYS A CA 1
ATOM 1440 C C . LYS A 1 189 ? 7.903 -4.754 -0.174 1.00 86.19 189 LYS A C 1
ATOM 1442 O O . LYS A 1 189 ? 8.351 -3.910 0.590 1.00 86.19 189 LYS A O 1
ATOM 1447 N N . ILE A 1 190 ? 7.652 -4.489 -1.458 1.00 86.62 190 ILE A N 1
ATOM 1448 C CA . ILE A 1 190 ? 7.865 -3.159 -2.057 1.00 86.62 190 ILE A CA 1
ATOM 1449 C C . ILE A 1 190 ? 7.014 -2.094 -1.353 1.00 86.62 190 ILE A C 1
ATOM 1451 O O . ILE A 1 190 ? 7.519 -1.023 -1.031 1.00 86.62 190 ILE A O 1
ATOM 1455 N N . ALA A 1 191 ? 5.740 -2.383 -1.080 1.00 86.00 191 ALA A N 1
ATOM 1456 C CA . ALA A 1 191 ? 4.869 -1.452 -0.364 1.00 86.00 191 ALA A CA 1
ATOM 1457 C C . ALA A 1 191 ? 5.310 -1.213 1.096 1.00 86.00 191 ALA A C 1
ATOM 1459 O O . ALA A 1 191 ? 5.011 -0.161 1.653 1.00 86.00 191 ALA A O 1
ATOM 1460 N N . GLU A 1 192 ? 6.015 -2.172 1.705 1.00 83.75 192 GLU A N 1
ATOM 1461 C CA . GLU A 1 192 ? 6.567 -2.076 3.065 1.00 83.75 192 GLU A CA 1
ATOM 1462 C C . GLU A 1 192 ? 7.865 -1.288 3.125 1.00 83.75 192 GLU A C 1
ATOM 1464 O O . GLU A 1 192 ? 8.009 -0.397 3.958 1.00 83.75 192 GLU A O 1
ATOM 1469 N N . GLU A 1 193 ? 8.791 -1.572 2.216 1.00 81.81 193 GLU A N 1
ATOM 1470 C CA . GLU A 1 193 ? 10.080 -0.883 2.158 1.00 81.81 193 GLU A CA 1
ATOM 1471 C C . GLU A 1 193 ? 9.948 0.540 1.593 1.00 81.81 193 GLU A C 1
ATOM 1473 O O . GLU A 1 193 ? 10.790 1.394 1.879 1.00 81.81 193 GLU A O 1
ATOM 1478 N N . GLN A 1 194 ? 8.883 0.811 0.825 1.00 82.00 194 GLN A N 1
ATOM 1479 C CA . GLN A 1 194 ? 8.624 2.090 0.157 1.00 82.00 194 GLN A CA 1
ATOM 1480 C C . GLN A 1 194 ? 9.882 2.622 -0.563 1.00 82.00 194 GLN A C 1
ATOM 1482 O O . GLN A 1 194 ? 10.405 3.690 -0.210 1.00 82.00 194 GLN A O 1
ATOM 1487 N N . PRO A 1 195 ? 10.436 1.866 -1.527 1.00 80.94 195 PRO A N 1
ATOM 1488 C CA . PRO A 1 195 ? 11.695 2.210 -2.176 1.00 80.94 195 PRO A CA 1
ATOM 1489 C C . PRO A 1 195 ? 11.592 3.512 -2.978 1.00 80.94 195 PRO A C 1
ATOM 1491 O O . PRO A 1 195 ? 10.497 3.988 -3.311 1.00 80.94 195 PRO A O 1
ATOM 1494 N N . ILE A 1 196 ? 12.757 4.086 -3.279 1.00 76.69 196 ILE A N 1
ATOM 1495 C CA . ILE A 1 196 ? 12.869 5.292 -4.096 1.00 76.69 196 ILE A CA 1
ATOM 1496 C C . ILE A 1 196 ? 12.685 4.900 -5.560 1.00 76.69 196 ILE A C 1
ATOM 1498 O O . ILE A 1 196 ? 13.206 3.894 -6.033 1.00 76.69 196 ILE A O 1
ATOM 1502 N N . VAL A 1 197 ? 11.911 5.701 -6.279 1.00 76.94 197 VAL A N 1
ATOM 1503 C CA . VAL A 1 197 ? 11.688 5.563 -7.710 1.00 76.94 197 VAL A CA 1
ATOM 1504 C C . VAL A 1 197 ? 12.776 6.334 -8.438 1.00 76.94 197 VAL A C 1
ATOM 1506 O O . VAL A 1 197 ? 12.816 7.559 -8.359 1.00 76.94 197 VAL A O 1
ATOM 1509 N N . VAL A 1 198 ? 13.606 5.607 -9.188 1.00 69.19 198 VAL A N 1
ATOM 1510 C CA . VAL A 1 198 ? 14.706 6.184 -9.976 1.00 69.19 198 VAL A CA 1
ATOM 1511 C C . VAL A 1 198 ? 14.167 7.044 -11.119 1.00 69.19 198 VAL A C 1
ATOM 1513 O O . VAL A 1 198 ? 14.635 8.146 -11.362 1.00 69.19 198 VAL A O 1
ATOM 1516 N N . SER A 1 199 ? 13.150 6.553 -11.836 1.00 74.06 199 SER A N 1
ATOM 1517 C CA . SER A 1 199 ? 12.522 7.302 -12.927 1.00 74.06 199 SER A CA 1
ATOM 1518 C C . SER A 1 199 ? 11.089 6.847 -13.164 1.00 74.06 199 SER A C 1
ATOM 1520 O O . SER A 1 199 ? 10.829 5.724 -13.604 1.00 74.06 199 SER A O 1
ATOM 1522 N N . VAL A 1 200 ? 10.135 7.755 -12.940 1.00 77.06 200 VAL A N 1
ATOM 1523 C CA . VAL A 1 200 ? 8.717 7.503 -13.244 1.00 77.06 200 VAL A CA 1
ATOM 1524 C C . VAL A 1 200 ? 8.498 7.333 -14.751 1.00 77.06 200 VAL A C 1
ATOM 1526 O O . VAL A 1 200 ? 7.656 6.536 -15.170 1.00 77.06 200 VAL A O 1
ATOM 1529 N N . ARG A 1 201 ? 9.284 8.033 -15.584 1.00 73.62 201 ARG A N 1
ATOM 1530 C CA . ARG A 1 201 ? 9.234 7.894 -17.049 1.00 73.62 201 ARG A CA 1
ATOM 1531 C C . ARG A 1 201 ? 9.619 6.479 -17.479 1.00 73.62 201 ARG A C 1
ATOM 1533 O O . ARG A 1 201 ? 8.893 5.886 -18.272 1.00 73.62 201 ARG A O 1
ATOM 1540 N N . LYS A 1 202 ? 10.704 5.927 -16.919 1.00 75.56 202 LYS A N 1
ATOM 1541 C CA . LYS A 1 202 ? 11.139 4.552 -17.197 1.00 75.56 202 LYS A CA 1
ATOM 1542 C C . LYS A 1 202 ? 10.107 3.539 -16.713 1.00 75.56 202 LYS A C 1
ATOM 1544 O O . LYS A 1 202 ? 9.714 2.678 -17.490 1.00 75.56 202 LYS A O 1
ATOM 1549 N N . LEU A 1 203 ? 9.584 3.701 -15.491 1.00 80.94 203 LEU A N 1
ATOM 1550 C CA . LEU A 1 203 ? 8.523 2.828 -14.975 1.00 80.94 203 LEU A CA 1
ATOM 1551 C C . LEU A 1 203 ? 7.312 2.778 -15.916 1.00 80.94 203 LEU A C 1
ATOM 1553 O O . LEU A 1 203 ? 6.842 1.696 -16.234 1.00 80.94 203 LEU A O 1
ATOM 1557 N N . LYS A 1 204 ? 6.842 3.921 -16.428 1.00 82.69 204 LYS A N 1
ATOM 1558 C CA . LYS A 1 204 ? 5.699 3.980 -17.361 1.00 82.69 204 LYS A CA 1
ATOM 1559 C C . LYS A 1 204 ? 5.920 3.247 -18.688 1.00 82.69 204 LYS A C 1
ATOM 1561 O O . LYS A 1 204 ? 4.937 2.912 -19.343 1.00 82.69 204 LYS A O 1
ATOM 1566 N N . LYS A 1 205 ? 7.174 3.044 -19.101 1.00 84.44 205 LYS A N 1
ATOM 1567 C CA . LYS A 1 205 ? 7.532 2.329 -20.335 1.00 84.44 205 LYS A CA 1
ATOM 1568 C C . LYS A 1 205 ? 7.648 0.808 -20.123 1.00 84.44 205 LYS A C 1
ATOM 1570 O O . LYS A 1 205 ? 7.722 0.076 -21.103 1.00 84.44 205 LYS A O 1
ATOM 1575 N N . LEU A 1 206 ? 7.659 0.321 -18.878 1.00 85.00 206 LEU A N 1
ATOM 1576 C CA . LEU A 1 206 ? 7.839 -1.100 -18.569 1.00 85.00 206 LEU A CA 1
ATOM 1577 C C . LEU A 1 206 ? 6.517 -1.876 -18.576 1.00 85.00 206 LEU A C 1
ATOM 1579 O O . LEU A 1 206 ? 5.469 -1.387 -18.164 1.00 85.00 206 LEU A O 1
ATOM 1583 N N . SER A 1 207 ? 6.591 -3.146 -18.966 1.00 89.19 207 SER A N 1
ATOM 1584 C CA . SER A 1 207 ? 5.546 -4.132 -18.669 1.00 89.19 207 SER A CA 1
ATOM 1585 C C . SER A 1 207 ? 5.684 -4.665 -17.238 1.00 89.19 207 SER A C 1
ATOM 1587 O O . SER A 1 207 ? 6.780 -4.652 -16.667 1.00 89.19 207 SER A O 1
ATOM 1589 N N . MET A 1 208 ? 4.616 -5.257 -16.699 1.00 89.12 208 MET A N 1
ATOM 1590 C CA . MET A 1 208 ? 4.624 -5.864 -15.361 1.00 89.12 208 MET A CA 1
ATOM 1591 C C . MET A 1 208 ? 5.713 -6.944 -15.186 1.00 89.12 208 MET A C 1
ATOM 1593 O O . MET A 1 208 ? 6.386 -6.972 -14.159 1.00 89.12 208 MET A O 1
ATOM 1597 N N . SER A 1 209 ? 5.899 -7.823 -16.172 1.00 87.00 209 SER A N 1
ATOM 1598 C CA . SER A 1 209 ? 6.924 -8.886 -16.187 1.00 87.00 209 SER A CA 1
ATOM 1599 C C . SER A 1 209 ? 8.340 -8.323 -16.062 1.00 87.00 209 SER A C 1
ATOM 1601 O O . SER A 1 209 ? 9.071 -8.709 -15.152 1.00 87.00 209 SER A O 1
ATOM 1603 N N . HIS A 1 210 ? 8.701 -7.373 -16.928 1.00 87.06 210 HIS A N 1
ATOM 1604 C CA . HIS A 1 210 ? 10.001 -6.702 -16.908 1.00 87.06 210 HIS A CA 1
ATOM 1605 C C . HIS A 1 210 ? 10.264 -5.975 -15.584 1.00 87.06 210 HIS A C 1
ATOM 1607 O O . HIS A 1 210 ? 11.347 -6.112 -15.025 1.00 87.06 210 HIS A O 1
ATOM 1613 N N . PHE A 1 211 ? 9.268 -5.273 -15.036 1.00 88.12 211 PHE A N 1
ATOM 1614 C CA . PHE A 1 211 ? 9.390 -4.619 -13.730 1.00 88.12 211 PHE A CA 1
ATOM 1615 C C . PHE A 1 211 ? 9.664 -5.616 -12.591 1.00 88.12 211 PHE A C 1
ATOM 1617 O O . PHE A 1 211 ? 10.488 -5.363 -11.717 1.00 88.12 211 PHE A O 1
ATOM 1624 N N . LEU A 1 212 ? 8.983 -6.764 -12.592 1.00 86.44 212 LEU A N 1
ATOM 1625 C CA . LEU A 1 212 ? 9.187 -7.797 -11.574 1.00 86.44 212 LEU A CA 1
ATOM 1626 C C . LEU A 1 212 ? 10.522 -8.537 -11.739 1.00 86.44 212 LEU A C 1
ATOM 1628 O O . LEU A 1 212 ? 11.057 -9.045 -10.754 1.00 86.44 212 LEU A O 1
ATOM 1632 N N . ALA A 1 213 ? 11.032 -8.629 -12.969 1.00 85.25 213 ALA A N 1
ATOM 1633 C CA . ALA A 1 213 ? 12.327 -9.229 -13.271 1.00 85.25 213 ALA A CA 1
ATOM 1634 C C . ALA A 1 213 ? 13.498 -8.301 -12.912 1.00 85.25 213 ALA A C 1
ATOM 1636 O O . ALA A 1 213 ? 14.543 -8.789 -12.482 1.00 85.25 213 ALA A O 1
ATOM 1637 N N . ASP A 1 214 ? 13.311 -6.987 -13.061 1.00 73.25 214 ASP A N 1
ATOM 1638 C CA . ASP A 1 214 ? 14.309 -5.964 -12.761 1.00 73.25 214 ASP A CA 1
ATOM 1639 C C . ASP A 1 214 ? 13.767 -4.898 -11.784 1.00 73.25 214 ASP A C 1
ATOM 1641 O O . ASP A 1 214 ? 13.273 -3.836 -12.190 1.00 73.25 214 ASP A O 1
ATOM 1645 N N . PRO A 1 215 ? 13.895 -5.147 -10.468 1.00 61.66 215 PRO A N 1
ATOM 1646 C CA . PRO A 1 215 ? 13.476 -4.201 -9.449 1.00 61.66 215 PRO A CA 1
ATOM 1647 C C . PRO A 1 215 ? 14.448 -3.025 -9.276 1.00 61.66 215 PRO A C 1
ATOM 1649 O O . PRO A 1 215 ? 14.172 -2.176 -8.436 1.00 61.66 215 PRO A O 1
ATOM 1652 N N . HIS A 1 216 ? 15.547 -2.909 -10.044 1.00 65.56 216 HIS A N 1
ATOM 1653 C CA . HIS A 1 216 ? 16.442 -1.743 -9.954 1.00 65.56 216 HIS A CA 1
ATOM 1654 C C . HIS A 1 216 ? 15.746 -0.426 -10.328 1.00 65.56 216 HIS A C 1
ATOM 1656 O O . HIS A 1 216 ? 16.225 0.643 -9.978 1.00 65.56 216 HIS A O 1
ATOM 1662 N N . CYS A 1 217 ? 14.571 -0.478 -10.964 1.00 66.56 217 CYS A N 1
ATOM 1663 C CA . CYS A 1 217 ? 13.721 0.702 -11.159 1.00 66.56 217 CYS A CA 1
ATOM 1664 C C . CYS A 1 217 ? 13.218 1.316 -9.837 1.00 66.56 217 CYS A C 1
ATOM 1666 O O . CYS A 1 217 ? 12.733 2.451 -9.817 1.00 66.56 217 CYS A O 1
ATOM 1668 N N . LEU A 1 218 ? 13.318 0.547 -8.754 1.00 73.88 218 LEU A N 1
ATOM 1669 C CA . LEU A 1 218 ? 13.002 0.894 -7.383 1.00 73.88 218 LEU A CA 1
ATOM 1670 C C . LEU A 1 218 ? 14.275 0.713 -6.548 1.00 73.88 218 LEU A C 1
ATOM 1672 O O . LEU A 1 218 ? 14.426 -0.285 -5.842 1.00 73.88 218 LEU A O 1
ATOM 1676 N N . GLU A 1 219 ? 15.243 1.616 -6.687 1.00 66.25 219 GLU A N 1
ATOM 1677 C CA . GLU A 1 219 ? 16.489 1.493 -5.936 1.00 66.25 219 GLU A CA 1
ATOM 1678 C C . GLU A 1 219 ? 16.205 1.441 -4.420 1.00 66.25 219 GLU A C 1
ATOM 1680 O O . GLU A 1 219 ? 15.464 2.278 -3.881 1.00 66.25 219 GLU A O 1
ATOM 1685 N N . PRO A 1 220 ? 16.772 0.460 -3.692 1.00 52.50 220 PRO A N 1
ATOM 1686 C CA . PRO A 1 220 ? 16.789 0.513 -2.239 1.00 52.50 220 PRO A CA 1
ATOM 1687 C C . PRO A 1 220 ? 17.669 1.687 -1.812 1.00 52.50 220 PRO A C 1
ATOM 1689 O O . PRO A 1 220 ? 18.687 1.927 -2.451 1.00 52.50 220 PRO A O 1
ATOM 1692 N N . ALA A 1 221 ? 17.298 2.380 -0.729 1.00 44.72 221 ALA A N 1
ATOM 1693 C CA . ALA A 1 221 ? 18.016 3.550 -0.214 1.00 44.72 221 ALA A CA 1
ATOM 1694 C C . ALA A 1 221 ? 19.553 3.375 -0.279 1.00 44.72 221 ALA A C 1
ATOM 1696 O O . ALA A 1 221 ? 20.100 2.522 0.430 1.00 44.72 221 ALA A O 1
ATOM 1697 N N . PRO A 1 222 ? 20.254 4.155 -1.114 1.00 50.78 222 PRO A N 1
ATOM 1698 C CA . PRO A 1 222 ? 21.703 4.091 -1.213 1.00 50.78 222 PRO A CA 1
ATOM 1699 C C . PRO A 1 222 ? 22.397 4.609 0.049 1.00 50.78 222 PRO A C 1
ATOM 1701 O O . PRO A 1 222 ? 22.239 5.742 0.494 1.00 50.78 222 PRO A O 1
ATOM 1704 N N . LEU A 1 223 ? 23.091 3.639 0.630 1.00 42.50 223 LEU A N 1
ATOM 1705 C CA . LEU A 1 223 ? 24.257 3.582 1.501 1.00 42.50 223 LEU A CA 1
ATOM 1706 C C . LEU A 1 223 ? 24.863 4.866 2.107 1.00 42.50 223 LEU A C 1
ATOM 1708 O O . LEU A 1 223 ? 24.908 5.955 1.547 1.00 42.50 223 LEU A O 1
ATOM 1712 N N . GLY A 1 224 ? 25.402 4.674 3.315 1.00 45.94 224 GLY A N 1
ATOM 1713 C CA . GLY A 1 224 ? 26.074 5.704 4.097 1.00 45.94 224 GLY A CA 1
ATOM 1714 C C . GLY A 1 224 ? 27.333 6.281 3.441 1.00 45.94 224 GLY A C 1
ATOM 1715 O O . GLY A 1 224 ? 27.887 5.737 2.495 1.00 45.94 224 GLY A O 1
ATOM 1716 N N . VAL A 1 225 ? 27.776 7.406 4.008 1.00 32.66 225 VAL A N 1
ATOM 1717 C CA . VAL A 1 225 ? 28.869 8.290 3.564 1.00 32.66 225 VAL A CA 1
ATOM 1718 C C . VAL A 1 225 ? 29.960 7.590 2.736 1.00 32.66 225 VAL A C 1
ATOM 1720 O O . VAL A 1 225 ? 30.820 6.906 3.293 1.00 32.66 225 VAL A O 1
ATOM 1723 N N . GLY A 1 226 ? 29.958 7.839 1.421 1.00 42.38 226 GLY A N 1
ATOM 1724 C CA . GLY A 1 226 ? 31.006 7.399 0.491 1.00 42.38 226 GLY A CA 1
ATOM 1725 C C . GLY A 1 226 ? 30.520 6.728 -0.798 1.00 42.38 226 GLY A C 1
ATOM 1726 O O . GLY A 1 226 ? 31.350 6.480 -1.668 1.00 42.38 226 GLY A O 1
ATOM 1727 N N . GLU A 1 227 ? 29.222 6.462 -0.948 1.00 36.19 227 GLU A N 1
ATOM 1728 C CA . GLU A 1 227 ? 28.637 5.927 -2.186 1.00 36.19 227 GLU A CA 1
ATOM 1729 C C . GLU A 1 227 ? 27.834 7.020 -2.917 1.00 36.19 227 GLU A C 1
ATOM 1731 O O . GLU A 1 227 ? 27.142 7.824 -2.298 1.00 36.19 227 GLU A O 1
ATOM 1736 N N . PHE A 1 228 ? 28.072 7.144 -4.225 1.00 43.59 228 PHE A N 1
ATOM 1737 C CA . PHE A 1 228 ? 27.935 8.375 -5.013 1.00 43.59 228 PHE A CA 1
ATOM 1738 C C . PHE A 1 228 ? 26.680 8.360 -5.898 1.00 43.59 228 PHE A C 1
ATOM 1740 O O . PHE A 1 228 ? 26.405 7.349 -6.539 1.00 43.59 228 PHE A O 1
ATOM 1747 N N . TYR A 1 229 ? 25.991 9.502 -5.996 1.00 49.91 229 TYR A N 1
ATOM 1748 C CA . TYR A 1 229 ? 24.981 9.790 -7.019 1.00 49.91 229 TYR A CA 1
ATOM 1749 C C . TYR A 1 229 ? 25.512 10.896 -7.918 1.00 49.91 229 TYR A C 1
ATOM 1751 O O . TYR A 1 229 ? 25.825 11.983 -7.435 1.00 49.91 229 TYR A O 1
ATOM 1759 N N . ALA A 1 230 ? 25.583 10.657 -9.222 1.00 47.53 230 ALA A N 1
ATOM 1760 C CA . ALA A 1 230 ? 26.047 11.667 -10.167 1.00 47.53 230 ALA A CA 1
ATOM 1761 C C . ALA A 1 230 ? 25.112 12.887 -10.282 1.00 47.53 230 ALA A C 1
ATOM 1763 O O . ALA A 1 230 ? 25.473 13.837 -10.954 1.00 47.53 230 ALA A O 1
ATOM 1764 N N . GLU A 1 231 ? 23.942 12.900 -9.638 1.00 50.12 231 GLU A N 1
ATOM 1765 C CA . GLU A 1 231 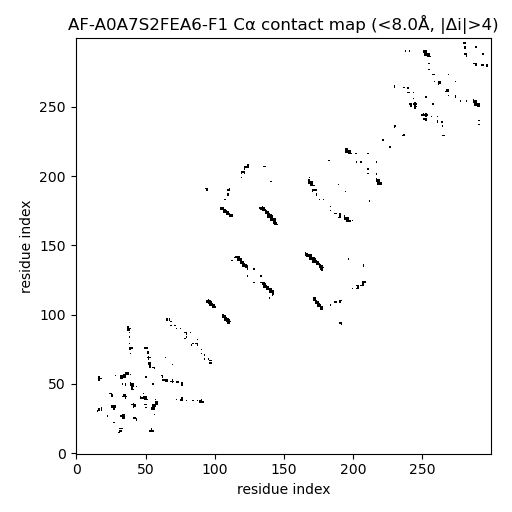? 22.967 14.002 -9.710 1.00 50.12 231 GLU A CA 1
ATOM 1766 C C . GLU A 1 231 ? 23.243 15.145 -8.713 1.00 50.12 231 GLU A C 1
ATOM 1768 O O . GLU A 1 231 ? 22.771 16.261 -8.919 1.00 50.12 231 GLU A O 1
ATOM 1773 N N . ASP A 1 232 ? 24.074 14.901 -7.693 1.00 50.84 232 ASP A N 1
ATOM 1774 C CA . ASP A 1 232 ? 24.380 15.856 -6.613 1.00 50.84 232 ASP A CA 1
ATOM 1775 C C . ASP A 1 232 ? 25.775 16.508 -6.738 1.00 50.84 232 ASP A C 1
ATOM 1777 O O . ASP A 1 232 ? 26.080 17.469 -6.026 1.00 50.84 232 ASP A O 1
ATOM 1781 N N . ASP A 1 233 ? 26.637 16.001 -7.627 1.00 61.00 233 ASP A N 1
ATOM 1782 C CA . ASP A 1 233 ? 27.987 16.529 -7.857 1.00 61.00 233 ASP A CA 1
ATOM 1783 C C . ASP A 1 233 ? 28.030 17.367 -9.139 1.00 61.00 233 ASP A C 1
ATOM 1785 O O . ASP A 1 233 ? 28.475 16.915 -10.192 1.00 61.00 233 ASP A O 1
ATOM 1789 N N . PHE A 1 234 ? 27.541 18.607 -9.064 1.00 62.44 234 PHE A N 1
ATOM 1790 C CA . PHE A 1 234 ? 27.542 19.528 -10.206 1.00 62.44 234 PHE A CA 1
ATOM 1791 C C . PHE A 1 234 ? 28.940 19.800 -10.755 1.00 62.44 234 PHE A C 1
ATOM 1793 O O . PHE A 1 234 ? 29.087 19.968 -11.968 1.00 62.44 234 PHE A O 1
ATOM 1800 N N . ASP A 1 235 ? 29.940 19.837 -9.876 1.00 69.31 235 ASP A N 1
ATOM 1801 C CA . ASP A 1 235 ? 31.330 20.009 -10.275 1.00 69.31 235 ASP A CA 1
ATOM 1802 C C . ASP A 1 235 ? 31.805 18.748 -11.016 1.00 69.31 235 ASP A C 1
ATOM 1804 O O . ASP A 1 235 ? 32.355 18.863 -12.105 1.00 69.31 235 ASP A O 1
ATOM 1808 N N . GLY A 1 236 ? 31.454 17.552 -10.534 1.00 70.12 236 GLY A N 1
ATOM 1809 C CA . GLY A 1 236 ? 31.703 16.278 -11.215 1.00 70.12 236 GLY A CA 1
ATOM 1810 C C . GLY A 1 236 ? 30.984 16.123 -12.562 1.00 70.12 236 GLY A C 1
ATOM 1811 O O . GLY A 1 236 ? 31.608 15.725 -13.545 1.00 70.12 236 GLY A O 1
ATOM 1812 N N . ILE A 1 237 ? 29.699 16.487 -12.664 1.00 73.19 237 ILE A N 1
ATOM 1813 C CA . ILE A 1 237 ? 28.951 16.466 -13.936 1.00 73.19 237 ILE A CA 1
ATOM 1814 C C . ILE A 1 237 ? 29.568 17.457 -14.922 1.00 73.19 237 ILE A C 1
ATOM 1816 O O . ILE A 1 237 ? 29.740 17.136 -16.098 1.00 73.19 237 ILE A O 1
ATOM 1820 N N . SER A 1 238 ? 29.905 18.658 -14.448 1.00 78.81 238 SER A N 1
ATOM 1821 C CA . SER A 1 238 ? 30.581 19.689 -15.233 1.00 78.81 238 SER A CA 1
ATOM 1822 C C . SER A 1 238 ? 31.947 19.205 -15.719 1.00 78.81 238 SER A C 1
ATOM 1824 O O . SER A 1 238 ? 32.251 19.330 -16.905 1.00 78.81 238 SER A O 1
ATOM 1826 N N . ASP A 1 239 ? 32.746 18.594 -14.846 1.00 80.25 239 ASP A N 1
ATOM 1827 C CA . ASP A 1 239 ? 34.080 18.085 -15.160 1.00 80.25 239 ASP A CA 1
ATOM 1828 C C . ASP A 1 239 ? 34.023 16.941 -16.174 1.00 80.25 239 ASP A C 1
ATOM 1830 O O . ASP A 1 239 ? 34.753 16.956 -17.172 1.00 80.25 239 ASP A O 1
ATOM 1834 N N . VAL A 1 240 ? 33.109 15.985 -15.983 1.00 81.31 240 VAL A N 1
ATOM 1835 C CA . VAL A 1 240 ? 32.892 14.897 -16.940 1.00 81.31 240 VAL A CA 1
ATOM 1836 C C . VAL A 1 240 ? 32.399 15.469 -18.265 1.00 81.31 240 VAL A C 1
ATOM 1838 O O . VAL A 1 240 ? 33.015 15.199 -19.290 1.00 81.31 240 VAL A O 1
ATOM 1841 N N . PHE A 1 241 ? 31.380 16.330 -18.284 1.00 83.44 241 PHE A N 1
ATOM 1842 C CA . PHE A 1 241 ? 30.870 16.935 -19.519 1.00 83.44 241 PHE A CA 1
ATOM 1843 C C . PHE A 1 241 ? 31.949 17.734 -20.270 1.00 83.44 241 PHE A C 1
ATOM 1845 O O . PHE A 1 241 ? 32.103 17.608 -21.490 1.00 83.44 241 PHE A O 1
ATOM 1852 N N . HIS A 1 242 ? 32.749 18.525 -19.554 1.00 83.62 242 HIS A N 1
ATOM 1853 C CA . HIS A 1 242 ? 33.826 19.315 -20.142 1.00 83.62 242 HIS A CA 1
ATOM 1854 C C . HIS A 1 242 ? 35.038 18.483 -20.565 1.00 83.62 242 HIS A C 1
ATOM 1856 O O . HIS A 1 242 ? 35.738 18.897 -21.489 1.00 83.62 242 HIS A O 1
ATOM 1862 N N . SER A 1 243 ? 35.247 17.287 -20.005 1.00 83.31 243 SER A N 1
ATOM 1863 C CA . SER A 1 243 ? 36.275 16.356 -20.493 1.00 83.31 243 SER A CA 1
ATOM 1864 C C . SER A 1 243 ? 36.025 15.889 -21.937 1.00 83.31 243 SER A C 1
ATOM 1866 O O . SER A 1 243 ? 36.974 15.585 -22.661 1.00 83.31 243 SER A O 1
ATOM 1868 N N . PHE A 1 244 ? 34.765 15.915 -22.391 1.00 81.50 244 PHE A N 1
ATOM 1869 C CA . PHE A 1 244 ? 34.363 15.593 -23.765 1.00 81.50 244 PHE A CA 1
ATOM 1870 C C . PHE A 1 244 ? 34.243 16.830 -24.679 1.00 81.50 244 PHE A C 1
ATOM 1872 O O . PHE A 1 244 ? 33.850 16.692 -25.844 1.00 81.50 244 PHE A O 1
ATOM 1879 N N . CYS A 1 245 ? 34.568 18.033 -24.182 1.00 80.81 245 CYS A N 1
ATOM 1880 C CA . CYS A 1 245 ? 34.617 19.260 -24.981 1.00 80.81 245 CYS A CA 1
ATOM 1881 C C . CYS A 1 245 ? 35.983 19.407 -25.673 1.00 80.81 245 CYS A C 1
ATOM 1883 O O . CYS A 1 245 ? 37.033 19.380 -25.032 1.00 80.81 245 CYS A O 1
ATOM 1885 N N . ASP A 1 246 ? 35.982 19.647 -26.985 1.00 75.12 246 ASP A N 1
ATOM 1886 C CA . ASP A 1 246 ? 37.200 20.006 -27.715 1.00 75.12 246 ASP A CA 1
ATOM 1887 C C . ASP A 1 246 ? 37.618 21.451 -27.357 1.00 75.12 246 ASP A C 1
ATOM 1889 O O . ASP A 1 246 ? 36.780 22.324 -27.136 1.00 75.12 246 ASP A O 1
ATOM 1893 N N . THR A 1 247 ? 38.917 21.773 -27.378 1.00 65.12 247 THR A N 1
ATOM 1894 C CA . THR A 1 247 ? 39.444 23.106 -26.981 1.00 65.12 247 THR A CA 1
ATOM 1895 C C . THR A 1 247 ? 38.856 24.283 -27.787 1.00 65.12 247 THR A C 1
ATOM 1897 O O . THR A 1 247 ? 38.944 25.433 -27.366 1.00 65.12 247 THR A O 1
ATOM 1900 N N . ASN A 1 248 ? 38.229 23.999 -28.933 1.00 63.19 248 ASN A N 1
ATOM 1901 C CA . ASN A 1 248 ? 37.607 24.976 -29.829 1.00 63.19 248 ASN A CA 1
ATOM 1902 C C . ASN A 1 248 ? 36.063 24.973 -29.790 1.00 63.19 248 ASN A C 1
ATOM 1904 O O . ASN A 1 248 ? 35.454 25.710 -30.561 1.00 63.19 248 ASN A O 1
ATOM 1908 N N . SER A 1 249 ? 35.410 24.154 -28.953 1.00 65.12 249 SER A N 1
ATOM 1909 C CA . SER A 1 249 ? 33.950 23.949 -28.998 1.00 65.12 249 SER A CA 1
ATOM 1910 C C . SER A 1 249 ? 33.137 24.848 -28.058 1.00 65.12 249 SER A C 1
ATOM 1912 O O . SER A 1 249 ? 31.958 24.588 -27.841 1.00 65.12 249 SER A O 1
ATOM 1914 N N . HIS A 1 250 ? 33.729 25.913 -27.502 1.00 71.38 250 HIS A N 1
ATOM 1915 C CA . HIS A 1 250 ? 33.038 26.891 -26.642 1.00 71.38 250 HIS A CA 1
ATOM 1916 C C . HIS A 1 250 ? 32.212 26.267 -25.491 1.00 71.38 250 HIS A C 1
ATOM 1918 O O . HIS A 1 250 ? 31.169 26.800 -25.119 1.00 71.38 250 HIS A O 1
ATOM 1924 N N . GLY A 1 251 ? 32.665 25.143 -24.922 1.00 75.19 251 GLY A N 1
ATOM 1925 C CA . GLY A 1 251 ? 31.964 24.460 -23.824 1.00 75.19 251 GLY A CA 1
ATOM 1926 C C . GLY A 1 251 ? 30.754 23.624 -24.260 1.00 75.19 251 GLY A C 1
ATOM 1927 O O . GLY A 1 251 ? 29.901 23.309 -23.432 1.00 75.19 251 GLY A O 1
ATOM 1928 N N . GLN A 1 252 ? 30.666 23.281 -25.548 1.00 82.06 252 GLN A N 1
ATOM 1929 C CA . GLN A 1 252 ? 29.660 22.374 -26.096 1.00 82.06 252 GLN A CA 1
ATOM 1930 C C . GLN A 1 252 ? 30.271 21.007 -26.427 1.00 82.06 252 GLN A C 1
ATOM 1932 O O . GLN A 1 252 ? 31.408 20.921 -26.907 1.00 82.06 252 GLN A O 1
ATOM 1937 N N . VAL A 1 253 ? 29.488 19.946 -26.237 1.00 87.44 253 VAL A N 1
ATOM 1938 C CA . VAL A 1 253 ? 29.840 18.571 -26.621 1.00 87.44 253 VAL A CA 1
ATOM 1939 C C . VAL A 1 253 ? 29.067 18.154 -27.862 1.00 87.44 253 VAL A C 1
ATOM 1941 O O . VAL A 1 253 ? 27.972 18.648 -28.129 1.00 87.44 253 VAL A O 1
ATOM 1944 N N . LYS A 1 254 ? 29.622 17.217 -28.629 1.00 85.81 254 LYS A N 1
ATOM 1945 C CA . LYS A 1 254 ? 28.885 16.603 -29.736 1.00 85.81 254 LYS A CA 1
ATOM 1946 C C . LYS A 1 254 ? 27.770 15.733 -29.174 1.00 85.81 254 LYS A C 1
ATOM 1948 O O . LYS A 1 254 ? 28.004 14.952 -28.256 1.00 85.81 254 LYS A O 1
ATOM 1953 N N . VAL A 1 255 ? 26.598 15.794 -29.797 1.00 82.81 255 VAL A N 1
ATOM 1954 C CA . VAL A 1 255 ? 25.424 14.972 -29.456 1.00 82.81 255 VAL A CA 1
ATOM 1955 C C . VAL A 1 255 ? 25.769 13.471 -29.397 1.00 82.81 255 VAL A C 1
ATOM 1957 O O . VAL A 1 255 ? 25.313 12.748 -28.517 1.00 82.81 255 VAL A O 1
ATOM 1960 N N . ALA A 1 256 ? 26.665 13.011 -30.276 1.00 81.81 256 ALA A N 1
ATOM 1961 C CA . ALA A 1 256 ? 27.149 11.629 -30.307 1.00 81.81 256 ALA A CA 1
ATOM 1962 C C . ALA A 1 256 ? 27.926 11.191 -29.046 1.00 81.81 256 ALA A C 1
ATOM 1964 O O . ALA A 1 256 ? 28.082 9.996 -28.816 1.00 81.81 256 ALA A O 1
ATOM 1965 N N . HIS A 1 257 ? 28.433 12.131 -28.241 1.00 84.62 257 HIS A N 1
ATOM 1966 C CA . HIS A 1 257 ? 29.164 11.836 -27.006 1.00 84.62 257 HIS A CA 1
ATOM 1967 C C . HIS A 1 257 ? 28.253 11.736 -25.780 1.00 84.62 257 HIS A C 1
ATOM 1969 O O . HIS A 1 257 ? 28.733 11.298 -24.740 1.00 84.62 257 HIS A O 1
ATOM 1975 N N . LEU A 1 258 ? 26.958 12.075 -25.890 1.00 81.94 258 LEU A N 1
ATOM 1976 C CA . LEU A 1 258 ? 26.024 12.000 -24.762 1.00 81.94 258 LEU A CA 1
ATOM 1977 C C . LEU A 1 258 ? 26.017 10.601 -24.142 1.00 81.94 258 LEU A C 1
ATOM 1979 O O . LEU A 1 258 ? 26.266 10.481 -22.955 1.00 81.94 258 LEU A O 1
ATOM 1983 N N . GLY A 1 259 ? 25.888 9.532 -24.932 1.00 78.12 259 GLY A N 1
ATOM 1984 C CA . GLY A 1 259 ? 25.907 8.167 -24.388 1.00 78.12 259 GLY A CA 1
ATOM 1985 C C . GLY A 1 259 ? 27.200 7.807 -23.636 1.00 78.12 259 GLY A C 1
ATOM 1986 O O . GLY A 1 259 ? 27.159 7.077 -22.650 1.00 78.12 259 GLY A O 1
ATOM 1987 N N . ALA A 1 260 ? 28.350 8.349 -24.055 1.00 79.81 260 ALA A N 1
ATOM 1988 C CA . ALA A 1 260 ? 29.623 8.137 -23.364 1.00 79.81 260 ALA A CA 1
ATOM 1989 C C . ALA A 1 260 ? 29.720 8.954 -22.066 1.00 79.81 260 ALA A C 1
ATOM 1991 O O . ALA A 1 260 ? 30.151 8.415 -21.051 1.00 79.81 260 ALA A O 1
ATOM 1992 N N . ILE A 1 261 ? 29.271 10.214 -22.093 1.00 82.00 261 ILE A N 1
ATOM 1993 C CA . ILE A 1 261 ? 29.157 11.081 -20.911 1.00 82.00 261 ILE A CA 1
ATOM 1994 C C . ILE A 1 261 ? 28.267 10.405 -19.868 1.00 82.00 261 ILE A C 1
ATOM 1996 O O . ILE A 1 261 ? 28.646 10.300 -18.707 1.00 82.00 261 ILE A O 1
ATOM 2000 N N . MET A 1 262 ? 27.122 9.877 -20.296 1.00 74.69 262 MET A N 1
ATOM 2001 C CA . MET A 1 262 ? 26.166 9.243 -19.397 1.00 74.69 262 MET A CA 1
ATOM 2002 C C . MET A 1 262 ? 26.720 7.985 -18.741 1.00 74.69 262 MET A C 1
ATOM 2004 O O . MET A 1 262 ? 26.582 7.805 -17.533 1.00 74.69 262 MET A O 1
ATOM 2008 N N . LYS A 1 263 ? 27.429 7.165 -19.520 1.00 73.31 263 LYS A N 1
ATOM 2009 C CA . LYS A 1 263 ? 28.100 5.969 -19.018 1.00 73.31 263 LYS A CA 1
ATOM 2010 C C . LYS A 1 263 ? 29.189 6.291 -17.992 1.00 73.31 263 LYS A C 1
ATOM 2012 O O . LYS A 1 263 ? 29.329 5.557 -17.018 1.00 73.31 263 LYS A O 1
ATOM 2017 N N . GLU A 1 264 ? 29.943 7.368 -18.204 1.00 73.25 264 GLU A N 1
ATOM 2018 C CA . GLU A 1 264 ? 30.981 7.829 -17.272 1.00 73.25 264 GLU A CA 1
ATOM 2019 C C . GLU A 1 264 ? 30.373 8.385 -15.974 1.00 73.25 264 GLU A C 1
ATOM 2021 O O . GLU A 1 264 ? 30.924 8.187 -14.895 1.00 73.25 264 GLU A O 1
ATOM 2026 N N . LEU A 1 265 ? 29.186 8.993 -16.063 1.00 71.62 265 LEU A N 1
ATOM 2027 C CA . LEU A 1 265 ? 28.369 9.407 -14.917 1.00 71.62 265 LEU A CA 1
ATOM 2028 C C . LEU A 1 265 ? 27.635 8.234 -14.235 1.00 71.62 265 LEU A C 1
ATOM 2030 O O . LEU A 1 265 ? 26.877 8.447 -13.294 1.00 71.62 265 LEU A O 1
ATOM 2034 N N . GLY A 1 266 ? 27.849 6.993 -14.684 1.00 62.12 266 GLY A N 1
ATOM 2035 C CA . GLY A 1 266 ? 27.255 5.793 -14.089 1.00 62.12 266 GLY A CA 1
ATOM 2036 C C . GLY A 1 266 ? 25.823 5.484 -14.539 1.00 62.12 266 GLY A C 1
ATOM 2037 O O . GLY A 1 266 ? 25.246 4.505 -14.072 1.00 62.12 266 GLY A O 1
ATOM 2038 N N . ALA A 1 267 ? 25.258 6.254 -15.472 1.00 62.28 267 ALA A N 1
ATOM 2039 C CA . ALA A 1 267 ? 23.946 5.998 -16.055 1.00 62.28 267 ALA A CA 1
ATOM 2040 C C . ALA A 1 267 ? 24.065 5.184 -17.353 1.00 62.28 267 ALA A C 1
ATOM 2042 O O . ALA A 1 267 ? 24.863 5.481 -18.243 1.00 62.28 267 ALA A O 1
ATOM 2043 N N . ASN A 1 268 ? 23.242 4.144 -17.480 1.00 59.78 268 ASN A N 1
ATOM 2044 C CA . ASN A 1 268 ? 23.242 3.268 -18.647 1.00 59.78 268 ASN A CA 1
ATOM 2045 C C . ASN A 1 268 ? 21.995 3.532 -19.495 1.00 59.78 268 ASN A C 1
ATOM 2047 O O . ASN A 1 268 ? 20.930 3.004 -19.186 1.00 59.78 268 ASN A O 1
ATOM 2051 N N . TRP A 1 269 ? 22.139 4.371 -20.521 1.00 71.06 269 TRP A N 1
ATOM 2052 C CA . TRP A 1 269 ? 21.052 4.692 -21.447 1.00 71.06 269 TRP A CA 1
ATOM 2053 C C . TRP A 1 269 ? 20.917 3.660 -22.562 1.00 71.06 269 TRP A C 1
ATOM 2055 O O . TRP A 1 269 ? 21.923 3.147 -23.064 1.00 71.06 269 TRP A O 1
ATOM 2065 N N . ASP A 1 270 ? 19.681 3.414 -22.986 1.00 68.56 270 ASP A N 1
ATOM 2066 C CA . ASP A 1 270 ? 19.388 2.671 -24.212 1.00 68.56 270 ASP A CA 1
ATOM 2067 C C . ASP A 1 270 ? 19.356 3.574 -25.471 1.00 68.56 270 ASP A C 1
ATOM 2069 O O . ASP A 1 270 ? 19.572 4.790 -25.414 1.00 68.56 270 ASP A O 1
ATOM 2073 N N . GLU A 1 271 ? 19.183 2.961 -26.650 1.00 72.44 271 GLU A N 1
ATOM 2074 C CA . GLU A 1 271 ? 19.199 3.678 -27.936 1.00 72.44 271 GLU A CA 1
ATOM 2075 C C . GLU A 1 271 ? 18.026 4.662 -28.081 1.00 72.44 271 GLU A C 1
ATOM 2077 O O . GLU A 1 271 ? 18.188 5.710 -28.715 1.00 72.44 271 GLU A O 1
ATOM 2082 N N . ASP A 1 272 ? 16.882 4.364 -27.461 1.00 71.19 272 ASP A N 1
ATOM 2083 C CA . ASP A 1 272 ? 15.683 5.200 -27.509 1.00 71.19 272 ASP A CA 1
ATOM 2084 C C . ASP A 1 272 ? 15.834 6.422 -26.589 1.00 71.19 272 ASP A C 1
ATOM 2086 O O . ASP A 1 272 ? 15.557 7.550 -27.004 1.00 71.19 272 ASP A O 1
ATOM 2090 N N . GLU A 1 273 ? 16.350 6.228 -25.372 1.00 71.19 273 GLU A N 1
ATOM 2091 C CA . GLU A 1 273 ? 16.676 7.296 -24.417 1.00 71.19 273 GLU A CA 1
ATOM 2092 C C . GLU A 1 273 ? 17.725 8.251 -24.986 1.00 71.19 273 GLU A C 1
ATOM 2094 O O . GLU A 1 273 ? 17.583 9.475 -24.888 1.00 71.19 273 GLU A O 1
ATOM 2099 N N . LEU A 1 274 ? 18.749 7.705 -25.652 1.00 78.69 274 LEU A N 1
ATOM 2100 C CA . LEU A 1 274 ? 19.715 8.521 -26.365 1.00 78.69 274 LEU A CA 1
ATOM 2101 C C . LEU A 1 274 ? 19.012 9.321 -27.466 1.00 78.69 274 LEU A C 1
ATOM 2103 O O . LEU A 1 274 ? 19.151 10.539 -27.479 1.00 78.69 274 LEU A O 1
ATOM 2107 N N . ALA A 1 275 ? 18.234 8.691 -28.351 1.00 77.69 275 ALA A N 1
ATOM 2108 C CA . ALA A 1 275 ? 17.555 9.377 -29.454 1.00 77.69 275 ALA A CA 1
ATOM 2109 C C . ALA A 1 275 ? 16.602 10.495 -28.982 1.00 77.69 275 ALA A C 1
ATOM 2111 O O . ALA A 1 275 ? 16.578 11.574 -29.582 1.00 77.69 275 ALA A O 1
ATOM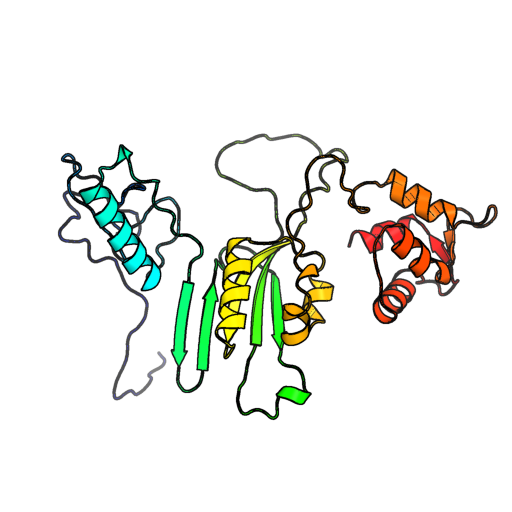 2112 N N . GLU A 1 276 ? 15.862 10.272 -27.894 1.00 77.06 276 GLU A N 1
ATOM 2113 C CA . GLU A 1 276 ? 15.017 11.285 -27.251 1.00 77.06 276 GLU A CA 1
ATOM 2114 C C . GLU A 1 276 ? 15.855 12.455 -26.714 1.00 77.06 276 GLU A C 1
ATOM 2116 O O . GLU A 1 276 ? 15.539 13.616 -26.988 1.00 77.06 276 GLU A O 1
ATOM 2121 N N . ALA A 1 277 ? 16.959 12.170 -26.013 1.00 76.38 277 ALA A N 1
ATOM 2122 C CA . ALA A 1 277 ? 17.873 13.196 -25.520 1.00 76.38 277 ALA A CA 1
ATOM 2123 C C . ALA A 1 277 ? 18.476 14.017 -26.668 1.00 76.38 277 ALA A C 1
ATOM 2125 O O . ALA A 1 277 ? 18.546 15.241 -26.580 1.00 76.38 277 ALA A O 1
ATOM 2126 N N . GLN A 1 278 ? 18.853 13.371 -27.778 1.00 79.94 278 GLN A N 1
ATOM 2127 C CA . GLN A 1 278 ? 19.359 14.061 -28.966 1.00 79.94 278 GLN A CA 1
ATOM 2128 C C . GLN A 1 278 ? 18.312 15.025 -29.539 1.00 79.94 278 GLN A C 1
ATOM 2130 O O . GLN A 1 278 ? 18.639 16.174 -29.828 1.00 79.94 278 GLN A O 1
ATOM 2135 N N . GLN A 1 279 ? 17.052 14.595 -29.655 1.00 81.00 279 GLN A N 1
ATOM 2136 C CA . GLN A 1 279 ? 15.966 15.445 -30.158 1.00 81.00 279 GLN A CA 1
ATOM 2137 C C . GLN A 1 279 ? 15.630 16.602 -29.212 1.00 81.00 279 GLN A C 1
ATOM 2139 O O . GLN A 1 279 ? 15.321 17.702 -29.670 1.00 81.00 279 GLN A O 1
ATOM 2144 N N . ALA A 1 280 ? 15.687 16.367 -27.901 1.00 77.31 280 ALA A N 1
ATOM 2145 C CA . ALA A 1 280 ? 15.376 17.375 -26.895 1.00 77.31 280 ALA A CA 1
ATOM 2146 C C . ALA A 1 280 ? 16.496 18.417 -26.729 1.00 77.31 280 ALA A C 1
ATOM 2148 O O . ALA A 1 280 ? 16.215 19.586 -26.460 1.00 77.31 280 ALA A O 1
ATOM 2149 N N . LEU A 1 281 ? 17.756 18.004 -26.894 1.00 79.44 281 LEU A N 1
ATOM 2150 C CA . LEU A 1 281 ? 18.932 18.837 -26.641 1.00 79.44 281 LEU A CA 1
ATOM 2151 C C . LEU A 1 281 ? 19.476 19.536 -27.893 1.00 79.44 281 LEU A C 1
ATOM 2153 O O . LEU A 1 281 ? 20.011 20.638 -27.773 1.00 79.44 281 LEU A O 1
ATOM 2157 N N . ASP A 1 282 ? 19.316 18.953 -29.085 1.00 83.00 282 ASP A N 1
ATOM 2158 C CA . ASP A 1 282 ? 19.764 19.531 -30.362 1.00 83.00 282 ASP A CA 1
ATOM 2159 C C . ASP A 1 282 ? 18.615 20.212 -31.129 1.00 83.00 282 ASP A C 1
ATOM 2161 O O . ASP A 1 282 ? 18.308 19.902 -32.281 1.00 83.00 282 ASP A O 1
ATOM 2165 N N . LEU A 1 283 ? 17.969 21.192 -30.490 1.00 75.25 283 LEU A N 1
ATOM 2166 C CA . LEU A 1 283 ? 16.840 21.933 -31.079 1.00 75.25 283 LEU A CA 1
ATOM 2167 C C . LEU A 1 283 ? 17.208 22.703 -32.360 1.00 75.25 283 LEU A C 1
ATOM 2169 O O . LEU A 1 283 ? 16.331 23.081 -33.137 1.00 75.25 283 LEU A O 1
ATOM 2173 N N . GLN A 1 284 ? 18.497 22.981 -32.565 1.00 74.38 284 GLN A N 1
ATOM 2174 C CA . GLN A 1 284 ? 19.005 23.716 -33.723 1.00 74.38 284 GLN A CA 1
ATOM 2175 C C . GLN A 1 284 ? 19.526 22.796 -34.836 1.00 74.38 284 GLN A C 1
ATOM 2177 O O . GLN A 1 284 ? 19.947 23.309 -35.875 1.00 74.38 284 GLN A O 1
ATOM 2182 N N . ALA A 1 285 ? 19.485 21.472 -34.637 1.00 78.06 285 ALA A N 1
ATOM 2183 C CA . ALA A 1 285 ? 20.026 20.459 -35.544 1.00 78.06 285 ALA A CA 1
ATOM 2184 C C . ALA A 1 285 ? 21.478 20.752 -35.973 1.00 78.06 285 ALA A C 1
ATOM 2186 O O . ALA A 1 285 ? 21.855 20.572 -37.135 1.00 78.06 285 ALA A O 1
ATOM 2187 N N . ASN A 1 286 ? 22.285 21.268 -35.043 1.00 79.75 286 ASN A N 1
ATOM 2188 C CA . ASN A 1 286 ? 23.679 21.636 -35.281 1.00 79.75 286 ASN A CA 1
ATOM 2189 C C . ASN A 1 286 ? 24.663 20.576 -34.752 1.00 79.75 286 ASN A C 1
ATOM 2191 O O . ASN A 1 286 ? 25.873 20.720 -34.947 1.00 79.75 286 ASN A O 1
ATOM 2195 N N . GLY A 1 287 ? 24.159 19.507 -34.124 1.00 82.38 287 GLY A N 1
ATOM 2196 C CA . GLY A 1 287 ? 24.944 18.390 -33.608 1.00 82.38 287 GLY A CA 1
ATOM 2197 C C . GLY A 1 287 ? 25.707 18.695 -32.320 1.00 82.38 287 GLY A C 1
ATOM 2198 O O . GLY A 1 287 ? 26.561 17.892 -31.927 1.00 82.38 287 GLY A O 1
ATOM 2199 N N . MET A 1 288 ? 25.426 19.826 -31.666 1.00 84.25 288 MET A N 1
ATOM 2200 C CA . MET A 1 288 ? 26.143 20.311 -30.489 1.00 84.25 288 MET A CA 1
ATOM 2201 C C . MET A 1 288 ? 25.184 20.575 -29.326 1.00 84.25 288 MET A C 1
ATOM 2203 O O . MET A 1 288 ? 24.162 21.237 -29.478 1.00 84.25 288 MET A O 1
ATOM 2207 N N . VAL A 1 289 ? 25.560 20.117 -28.133 1.00 84.69 289 VAL A N 1
ATOM 2208 C CA . VAL A 1 289 ? 24.809 20.336 -26.893 1.00 84.69 289 VAL A CA 1
ATOM 2209 C C . VAL A 1 289 ? 25.625 21.211 -25.956 1.00 84.69 289 VAL A C 1
ATOM 2211 O O . VAL A 1 289 ? 26.784 20.919 -25.662 1.00 84.69 289 VAL A O 1
ATOM 2214 N N . GLY A 1 290 ? 25.019 22.299 -25.482 1.00 85.00 290 GLY A N 1
ATOM 2215 C CA . GLY A 1 290 ? 25.595 23.127 -24.427 1.00 85.00 290 GLY A CA 1
ATOM 2216 C C . GLY A 1 290 ? 25.348 22.534 -23.043 1.00 85.00 290 GLY A C 1
ATOM 2217 O O . GLY A 1 290 ? 24.295 21.946 -22.802 1.00 85.00 290 GLY A O 1
ATOM 2218 N N . PHE A 1 291 ? 26.294 22.743 -22.126 1.00 83.44 291 PHE A N 1
ATOM 2219 C CA . PHE A 1 291 ? 26.192 22.251 -20.749 1.00 83.44 291 PHE A CA 1
ATOM 2220 C C . PHE A 1 291 ? 24.911 22.712 -20.046 1.00 83.44 291 PHE A C 1
ATOM 2222 O O . PHE A 1 291 ? 24.253 21.917 -19.393 1.00 83.44 291 PHE A O 1
ATOM 2229 N N . GLU A 1 292 ? 24.506 23.973 -20.219 1.00 76.75 292 GLU A N 1
ATOM 2230 C CA . GLU A 1 292 ? 23.302 24.509 -19.572 1.00 76.75 292 GLU A CA 1
ATOM 2231 C C . GLU A 1 292 ? 22.013 23.845 -20.083 1.00 76.75 292 GLU A C 1
ATOM 2233 O O . GLU A 1 292 ? 21.116 23.545 -19.300 1.00 76.75 292 GLU A O 1
ATOM 2238 N N . SER A 1 293 ? 21.935 23.544 -21.383 1.00 75.81 293 SER A N 1
ATOM 2239 C CA . SER A 1 293 ? 20.812 22.803 -21.969 1.00 75.81 293 SER A CA 1
ATOM 2240 C C . SER A 1 293 ? 20.791 21.349 -21.500 1.00 75.81 293 SER A C 1
ATOM 2242 O O . SER A 1 293 ? 19.736 20.862 -21.108 1.00 75.81 293 SER A O 1
ATOM 2244 N N . PHE A 1 294 ? 21.954 20.688 -21.488 1.00 81.00 294 PHE A N 1
ATOM 2245 C CA . PHE A 1 294 ? 22.118 19.334 -20.954 1.00 81.00 294 PHE A CA 1
ATOM 2246 C C . PHE A 1 294 ? 21.709 19.260 -19.482 1.00 81.00 294 PHE A C 1
ATOM 2248 O O . PHE A 1 294 ? 20.872 18.442 -19.126 1.00 81.00 294 PHE A O 1
ATOM 2255 N N . ARG A 1 295 ? 22.222 20.173 -18.654 1.00 72.88 295 ARG A N 1
ATOM 2256 C CA . ARG A 1 295 ? 21.905 20.289 -17.229 1.00 72.88 295 ARG A CA 1
ATOM 2257 C C . ARG A 1 295 ? 20.412 20.492 -16.999 1.00 72.88 295 ARG A C 1
ATOM 2259 O O . ARG A 1 295 ? 19.821 19.781 -16.200 1.00 72.88 295 ARG A O 1
ATOM 2266 N N . ASN A 1 296 ? 19.798 21.450 -17.693 1.00 66.44 296 ASN A N 1
ATOM 2267 C CA . ASN A 1 296 ? 18.375 21.729 -17.516 1.00 66.44 296 ASN A CA 1
ATOM 2268 C C . ASN A 1 296 ? 17.502 20.553 -17.964 1.00 66.44 296 ASN A C 1
ATOM 2270 O O . ASN A 1 296 ? 16.463 20.324 -17.367 1.00 66.44 296 ASN A O 1
ATOM 2274 N N . TRP A 1 297 ? 17.888 19.816 -19.002 1.00 72.00 297 TRP A N 1
ATOM 2275 C CA . TRP A 1 297 ? 17.163 18.620 -19.432 1.00 72.00 297 TRP A CA 1
ATOM 2276 C C . TRP A 1 297 ? 17.369 17.436 -18.477 1.00 72.00 297 TRP A C 1
ATOM 2278 O O . TRP A 1 297 ? 16.407 16.752 -18.159 1.00 72.00 297 TRP A O 1
ATOM 2288 N N . TRP A 1 298 ? 18.596 17.229 -17.990 1.00 65.81 298 TRP A N 1
ATOM 2289 C CA . TRP A 1 298 ? 18.953 16.151 -17.060 1.00 65.81 298 TRP A CA 1
ATOM 2290 C C . TRP A 1 298 ? 18.212 16.270 -15.722 1.00 65.81 298 TRP A C 1
ATOM 2292 O O . TRP A 1 298 ? 17.836 15.265 -15.136 1.00 65.81 298 TRP A O 1
ATOM 2302 N N . LEU A 1 299 ? 17.956 17.502 -15.271 1.00 57.62 299 LEU A N 1
ATOM 2303 C CA . LEU A 1 299 ? 17.257 17.795 -14.016 1.00 57.62 299 LEU A CA 1
ATOM 2304 C C . LEU A 1 299 ? 15.714 17.853 -14.136 1.00 57.62 299 LEU A C 1
ATOM 2306 O O . LEU A 1 299 ? 15.065 18.158 -13.141 1.00 57.62 299 LEU A O 1
ATOM 2310 N N . ASN A 1 300 ? 15.119 17.627 -15.321 1.00 48.72 300 ASN A N 1
ATOM 2311 C CA . ASN A 1 300 ? 13.669 17.783 -15.587 1.00 48.72 300 ASN A CA 1
ATOM 2312 C C . ASN A 1 300 ? 12.972 16.487 -16.026 1.00 48.72 300 ASN A C 1
ATOM 2314 O O . ASN A 1 300 ? 11.826 16.248 -15.584 1.00 48.72 300 ASN A O 1
#

InterPro domains:
  IPR011992 EF-hand domain pair [SSF47473] (228-299)
  IPR023753 FAD/NAD(P)-binding domain [PF07992] (4-64)
  IPR036188 FAD/NAD(P)-binding domain superfamily [G3DSA:3.50.50.60] (1-89)
  IPR036188 FAD/NAD(P)-binding domain superfamily [SSF51905] (9-84)
  IPR050446 FAD-dependent Oxidoreductases and Apoptosis Regulators [PTHR43557] (3-205)

Organism: NCBI:txid3111310

Solvent-accessible surface area (backbone atoms only — not comparable to full-atom values): 18121 Å² total; per-residue (Å²): 137,90,85,78,93,71,95,74,84,86,88,82,92,76,87,76,36,87,39,77,95,38,62,92,68,36,54,59,48,97,76,47,20,37,40,28,47,54,67,26,38,34,65,38,91,82,71,79,48,68,60,56,37,70,38,34,32,60,77,92,56,81,79,72,79,34,75,57,55,28,54,51,38,47,54,48,38,53,47,27,74,74,65,34,70,90,71,46,77,70,65,74,82,71,60,46,59,47,73,55,71,58,93,92,47,40,38,40,36,29,37,54,84,81,76,75,62,49,80,38,63,18,45,63,51,77,88,54,62,82,47,99,63,79,39,41,36,39,38,32,29,28,62,39,65,76,83,82,66,87,87,76,92,77,88,87,76,84,89,66,98,73,80,78,80,56,66,61,26,26,39,39,19,36,35,41,30,62,67,53,74,68,55,52,54,54,50,48,49,46,28,61,68,36,30,39,43,75,42,72,71,59,54,55,73,36,36,42,65,58,45,72,75,47,53,70,58,43,36,66,83,83,63,71,98,86,66,86,62,62,86,78,36,64,67,58,48,48,51,54,51,52,71,63,29,55,99,84,43,86,69,24,27,48,53,86,45,47,69,57,50,37,46,74,56,71,41,86,75,54,76,65,57,48,52,51,49,45,60,71,52,30,78,79,74,74,54,51,32,44,55,69,55,50,52,58,57,76,77,104

Sequence (300 aa):
EVHVPARLTIIAIGCEPNTDLFSSTLKTTETNALLVDNTLCTSYQGRNVYAAGDVVSCGSGLRVGTKMKAANMGRHAARVMVQGETQVAPYDSGVEHLTSRFMDLTWHFFGSIEGNHEVVILDQEEDDKDTNHICFLVLWVTRREDDQSDGGSTVGRTPRGDDLRDELSRVQAVLLQGGTPEQVSVLAKIAEEQPIVVSVRKLKKLSMSHFLADPHCLEPAPLGVGEFYAEDDFDGISDVFHSFCDTNSHGQVKVAHLGAIMKELGANWDEDELAEAQQALDLQANGMVGFESFRNWWLN

Radius of gyration: 26.31 Å; Cα contacts (8 Å, |Δi|>4): 393; chains: 1; bounding box: 77×50×71 Å